Protein AF-A0A1A3TUN2-F1 (afdb_monomer)

Secondary structure (DSSP, 8-state):
---EEEEEEEEESSSSTTPPEEEEEEEEEETTEEEEEPTTS-EEE-SSS-HHHHHHH-HHHHEEETT-EEEEEE-HHHHTTGGGT-EEE-SSS--EEEETTEEEEEEEBTTSSEEEEEBSSSSSB--TTEEEEEEEEEESSS-EEEEEEEEEEETTEEEEEEEEEETTS-EEEEEEEEE-S-HHHHHHHHHHH-HHHHHH--SSSPPPPTHHHHHHHHHSTT-EEEEEEEEETT-TTS--EEEEEEEEE---HHHHHHHHHHHTT-TTTHHHHHTTTT--

Solvent-accessible surface area (backbone atoms only — not comparable to full-atom values): 15181 Å² total; per-residue (Å²): 141,74,75,40,80,54,34,36,40,34,35,31,80,40,86,54,95,83,40,52,79,73,45,43,36,36,37,31,41,43,99,92,38,32,28,40,30,44,68,89,67,52,73,43,80,49,87,61,77,55,66,60,62,43,32,50,70,33,65,90,67,18,64,34,40,41,93,50,35,38,40,34,47,56,46,70,78,52,59,25,48,38,55,81,25,41,41,49,42,67,84,89,45,74,15,45,36,30,48,74,85,42,51,25,35,49,40,44,31,83,89,62,62,52,33,40,40,40,42,76,54,101,84,48,71,34,47,72,59,46,40,34,42,34,41,38,36,42,39,55,99,59,37,34,37,39,35,32,35,36,26,20,52,33,92,35,26,33,32,39,41,16,39,29,34,56,44,85,77,49,71,53,65,31,34,45,77,44,78,58,84,54,68,60,64,55,51,52,46,43,31,73,59,39,65,49,40,60,72,60,56,89,58,100,67,78,79,87,54,56,44,78,31,46,51,51,9,70,75,31,94,79,23,46,11,72,49,75,46,69,70,46,76,84,41,95,82,76,55,52,41,34,37,42,38,38,31,41,51,57,66,55,69,71,56,49,51,53,41,52,58,53,40,63,71,36,82,90,42,32,62,55,62,52,66,63,75,75,80,118

Structure (mmCIF, N/CA/C/O backbone):
data_AF-A0A1A3TUN2-F1
#
_entry.id   AF-A0A1A3TUN2-F1
#
loop_
_atom_site.group_PDB
_atom_site.id
_atom_site.type_symbol
_atom_site.label_atom_id
_atom_site.label_alt_id
_atom_site.label_comp_id
_atom_site.label_asym_id
_atom_site.label_entity_id
_atom_site.label_seq_id
_atom_site.pdbx_PDB_ins_code
_atom_site.Cartn_x
_atom_site.Cartn_y
_atom_site.Cartn_z
_atom_site.occupancy
_atom_site.B_iso_or_equiv
_atom_site.auth_seq_id
_atom_site.auth_comp_id
_atom_site.auth_asym_id
_atom_site.auth_atom_id
_atom_site.pdbx_PDB_model_num
ATOM 1 N N . MET A 1 1 ? -23.253 -20.691 21.839 1.00 53.56 1 MET A N 1
ATOM 2 C CA . MET A 1 1 ? -23.229 -19.531 20.932 1.00 53.56 1 MET A CA 1
ATOM 3 C C . MET A 1 1 ? -22.283 -18.529 21.549 1.00 53.56 1 MET A C 1
ATOM 5 O O . MET A 1 1 ? -22.522 -18.125 22.681 1.00 53.56 1 MET A O 1
ATOM 9 N N . GLY A 1 2 ? -21.125 -18.327 20.924 1.00 76.44 2 GLY A N 1
ATOM 10 C CA . GLY A 1 2 ? -20.006 -17.586 21.505 1.00 76.44 2 GLY A CA 1
ATOM 11 C C . GLY A 1 2 ? -19.806 -16.275 20.765 1.00 76.44 2 GLY A C 1
ATOM 12 O O . GLY A 1 2 ? -19.780 -16.274 19.542 1.00 76.44 2 GLY A O 1
ATOM 13 N N . ALA A 1 3 ? -19.688 -15.182 21.513 1.00 91.12 3 ALA A N 1
ATOM 14 C CA . ALA A 1 3 ? -19.272 -13.897 20.978 1.00 91.12 3 ALA A CA 1
ATOM 15 C C . ALA A 1 3 ? -17.753 -13.917 20.738 1.00 91.12 3 ALA A C 1
ATOM 17 O O . ALA A 1 3 ? -17.004 -14.378 21.605 1.00 91.12 3 ALA A O 1
ATOM 18 N N . THR A 1 4 ? -17.293 -13.430 19.588 1.00 96.25 4 THR A N 1
ATOM 19 C CA . THR A 1 4 ? -15.870 -13.442 19.210 1.00 96.25 4 THR A CA 1
ATOM 20 C C . THR A 1 4 ? -15.412 -12.037 18.852 1.00 96.25 4 THR A C 1
ATOM 22 O O . THR A 1 4 ? -16.060 -11.360 18.061 1.00 96.25 4 THR A O 1
ATOM 25 N N . VAL A 1 5 ? -14.295 -11.587 19.426 1.00 97.12 5 VAL A N 1
ATOM 26 C CA . VAL A 1 5 ? -13.666 -10.318 19.034 1.00 97.12 5 VAL A CA 1
ATOM 27 C C . VAL A 1 5 ? -13.047 -10.505 17.652 1.00 97.12 5 VAL A C 1
ATOM 29 O O . VAL A 1 5 ? -12.221 -11.395 17.468 1.00 97.12 5 VAL A O 1
ATOM 32 N N . VAL A 1 6 ? -13.477 -9.697 16.685 1.00 97.75 6 VAL A N 1
ATOM 33 C CA . VAL A 1 6 ? -12.999 -9.750 15.288 1.00 97.75 6 VAL A CA 1
ATOM 34 C C . VAL A 1 6 ? -12.072 -8.586 14.943 1.00 97.75 6 VAL A C 1
ATOM 36 O O . VAL A 1 6 ? -11.298 -8.675 13.992 1.00 97.75 6 VAL A O 1
ATOM 39 N N . TYR A 1 7 ? -12.137 -7.514 15.731 1.00 98.56 7 TYR A N 1
ATOM 40 C CA . TYR A 1 7 ? -11.261 -6.353 15.653 1.00 98.56 7 TYR A CA 1
ATOM 41 C C . TYR A 1 7 ? -11.164 -5.711 17.041 1.00 98.56 7 TYR A C 1
ATOM 43 O O . TYR A 1 7 ? -12.172 -5.567 17.733 1.00 98.56 7 TYR A O 1
ATOM 51 N N . GLU A 1 8 ? -9.970 -5.316 17.448 1.00 98.44 8 GLU A N 1
ATOM 52 C CA . GLU A 1 8 ? -9.695 -4.543 18.656 1.00 98.44 8 GLU A CA 1
ATOM 53 C C . GLU A 1 8 ? -8.725 -3.426 18.295 1.00 98.44 8 GLU A C 1
ATOM 55 O O . GLU A 1 8 ? -7.752 -3.680 17.591 1.00 98.44 8 GLU A O 1
ATOM 60 N N . ILE A 1 9 ? -8.978 -2.224 18.806 1.00 98.44 9 ILE A N 1
ATOM 61 C CA . ILE A 1 9 ? -8.005 -1.136 18.857 1.00 98.44 9 ILE A CA 1
ATOM 62 C C . ILE A 1 9 ? -7.826 -0.720 20.317 1.00 98.44 9 ILE A C 1
ATOM 64 O O . ILE A 1 9 ? -8.800 -0.545 21.059 1.00 98.44 9 ILE A O 1
ATOM 68 N N . ALA A 1 10 ? -6.576 -0.622 20.747 1.00 97.75 10 ALA A N 1
ATOM 69 C CA . ALA A 1 10 ? -6.207 -0.345 22.125 1.00 97.75 10 ALA A CA 1
ATOM 70 C C . ALA A 1 10 ? -5.131 0.737 22.185 1.00 97.75 10 ALA A C 1
ATOM 72 O O . ALA A 1 10 ? -4.196 0.716 21.387 1.00 97.75 10 ALA A O 1
ATOM 73 N N . SER A 1 11 ? -5.256 1.652 23.146 1.00 97.06 11 SER A N 1
ATOM 74 C CA . SER A 1 11 ? -4.269 2.697 23.418 1.00 97.06 11 SER A CA 1
ATOM 75 C C . SER A 1 11 ? -3.482 2.402 24.688 1.00 97.06 11 SER A C 1
ATOM 77 O O . SER A 1 11 ? -4.010 1.861 25.667 1.00 97.06 11 SER A O 1
ATOM 79 N N . TYR A 1 12 ? -2.206 2.770 24.672 1.00 97.19 12 TYR A N 1
ATOM 80 C CA . TYR A 1 12 ? -1.253 2.493 25.739 1.00 97.19 12 TYR A CA 1
ATOM 81 C C . TYR A 1 12 ? -0.529 3.767 26.187 1.00 97.19 12 TYR A C 1
ATOM 83 O O . TYR A 1 12 ? -0.425 4.740 25.441 1.00 97.19 12 TYR A O 1
ATOM 91 N N . ASP A 1 13 ? -0.013 3.766 27.418 1.00 95.31 13 ASP A N 1
ATOM 92 C CA . ASP A 1 13 ? 0.762 4.888 27.974 1.00 95.31 13 ASP A CA 1
ATOM 93 C C . ASP A 1 13 ? 2.223 4.946 27.499 1.00 95.31 13 ASP A C 1
ATOM 95 O O . ASP A 1 13 ? 2.969 5.843 27.892 1.00 95.31 13 ASP A O 1
ATOM 99 N N . GLY A 1 14 ? 2.623 4.017 26.632 1.00 92.88 14 GLY A N 1
ATOM 100 C CA . GLY A 1 14 ? 3.933 3.980 26.004 1.00 92.88 14 GLY A CA 1
ATOM 101 C C . GLY A 1 14 ? 4.024 2.906 24.915 1.00 92.88 14 GLY A C 1
ATOM 102 O O . GLY A 1 14 ? 3.104 2.099 24.765 1.00 92.88 14 GLY A O 1
ATOM 103 N N . PRO A 1 15 ? 5.141 2.868 24.170 1.00 87.00 15 PRO A N 1
ATOM 104 C CA . PRO A 1 15 ? 5.313 1.966 23.029 1.00 87.00 15 PRO A CA 1
ATOM 105 C C . PRO A 1 15 ? 5.678 0.529 23.439 1.00 87.00 15 PRO A C 1
ATOM 107 O O . PRO A 1 15 ? 5.561 -0.404 22.650 1.00 87.00 15 PRO A O 1
ATOM 110 N N . HIS A 1 16 ? 6.134 0.321 24.677 1.00 86.94 16 HIS A N 1
ATOM 111 C CA . HIS A 1 16 ? 6.664 -0.964 25.133 1.00 86.94 16 HIS A CA 1
ATOM 112 C C . HIS A 1 16 ? 5.572 -2.016 25.378 1.00 86.94 16 HIS A C 1
ATOM 114 O O . HIS A 1 16 ? 4.420 -1.702 25.680 1.00 86.94 16 HIS A O 1
ATOM 120 N N . ASN A 1 17 ? 5.922 -3.299 25.269 1.00 83.00 17 ASN A N 1
ATOM 121 C CA . ASN A 1 17 ? 4.965 -4.405 25.423 1.00 83.00 17 ASN A CA 1
ATOM 122 C C . ASN A 1 17 ? 4.343 -4.497 26.827 1.00 83.00 17 ASN A C 1
ATOM 124 O O . ASN A 1 17 ? 3.260 -5.056 26.981 1.00 83.00 17 ASN A O 1
ATOM 128 N N . ASP A 1 18 ? 5.007 -3.946 27.841 1.00 88.75 18 ASP A N 1
ATOM 129 C CA . ASP A 1 18 ? 4.540 -3.854 29.225 1.00 88.75 18 ASP A CA 1
ATOM 130 C C . ASP A 1 18 ? 3.799 -2.542 29.540 1.00 88.75 18 ASP A C 1
ATOM 132 O O . ASP A 1 18 ? 3.393 -2.335 30.687 1.00 88.75 18 ASP A O 1
ATOM 136 N N . ALA A 1 19 ? 3.588 -1.681 28.537 1.00 93.50 19 ALA A N 1
ATOM 137 C CA . ALA A 1 19 ? 2.835 -0.444 28.686 1.00 93.50 19 ALA A CA 1
ATOM 138 C C . ALA A 1 19 ? 1.417 -0.709 29.205 1.00 93.50 19 ALA A C 1
ATOM 140 O O . ALA A 1 19 ? 0.759 -1.711 28.890 1.00 93.50 19 ALA A O 1
ATOM 141 N N . ARG A 1 20 ? 0.922 0.214 30.023 1.00 95.38 20 ARG A N 1
ATOM 142 C CA . ARG A 1 20 ? -0.393 0.112 30.641 1.00 95.38 20 ARG A CA 1
ATOM 143 C C . ARG A 1 20 ? -1.468 0.429 29.607 1.00 95.38 20 ARG A C 1
ATOM 145 O O . ARG A 1 20 ? -1.444 1.479 28.973 1.00 95.38 20 ARG A O 1
ATOM 152 N N . LEU A 1 21 ? -2.468 -0.448 29.520 1.00 96.75 21 LEU A N 1
ATOM 153 C CA . LEU A 1 21 ? -3.682 -0.211 28.740 1.00 96.75 21 LEU A CA 1
ATOM 154 C C . LEU A 1 21 ? -4.440 1.012 29.284 1.00 96.75 21 LEU A C 1
ATOM 156 O O . LEU A 1 21 ? -4.795 1.046 30.470 1.00 96.75 21 LEU A O 1
ATOM 160 N N . LEU A 1 22 ? -4.699 1.985 28.415 1.00 96.06 22 LEU A N 1
ATOM 161 C CA . LEU A 1 22 ? -5.463 3.196 28.712 1.00 96.06 22 LEU A CA 1
ATOM 162 C C . LEU A 1 22 ? -6.914 3.049 28.262 1.00 96.06 22 LEU A C 1
ATOM 164 O O . LEU A 1 22 ? -7.829 3.157 29.079 1.00 96.06 22 LEU A O 1
ATOM 168 N N . GLU A 1 23 ? -7.115 2.756 26.981 1.00 96.31 23 GLU A N 1
ATOM 169 C CA . GLU A 1 23 ? -8.426 2.589 26.366 1.00 96.31 23 GLU A CA 1
ATOM 170 C C . GLU A 1 23 ? -8.442 1.340 25.488 1.00 96.31 23 GLU A C 1
ATOM 172 O O . GLU A 1 23 ? -7.426 0.936 24.923 1.00 96.31 23 GLU A O 1
ATOM 177 N N . ARG A 1 24 ? -9.613 0.715 25.373 1.00 97.56 24 ARG A N 1
ATOM 178 C CA . ARG A 1 24 ? -9.843 -0.416 24.481 1.00 97.56 24 ARG A CA 1
ATOM 179 C C . ARG A 1 24 ? -11.227 -0.311 23.871 1.00 97.56 24 ARG A C 1
ATOM 181 O O . ARG A 1 24 ? -12.214 -0.217 24.599 1.00 97.56 24 ARG A O 1
ATOM 188 N N . VAL A 1 25 ? -11.294 -0.428 22.553 1.00 98.00 25 VAL A N 1
ATOM 189 C CA . VAL A 1 25 ? -12.545 -0.527 21.805 1.00 98.00 25 VAL A CA 1
ATOM 190 C C . VAL A 1 25 ? -12.509 -1.805 20.977 1.00 98.00 25 VAL A C 1
ATOM 192 O O . VAL A 1 25 ? -11.522 -2.102 20.307 1.00 98.00 25 VAL A O 1
ATOM 195 N N . GLN A 1 26 ? -13.580 -2.592 21.043 1.00 98.31 26 GLN A N 1
ATOM 196 C CA . GLN A 1 26 ? -13.668 -3.883 20.364 1.00 98.31 26 GLN A CA 1
ATOM 197 C C . GLN A 1 26 ? -14.875 -3.927 19.437 1.00 98.31 26 GLN A C 1
ATOM 199 O O . GLN A 1 26 ? -15.949 -3.422 19.763 1.00 98.31 26 GLN A O 1
ATOM 204 N N . LEU A 1 27 ? -14.719 -4.616 18.315 1.00 97.88 27 LEU A N 1
ATOM 205 C CA . LEU A 1 27 ? -15.820 -5.091 17.499 1.00 97.88 27 LEU A CA 1
ATOM 206 C C . LEU A 1 27 ? -16.004 -6.588 17.737 1.00 97.88 27 LEU A C 1
ATOM 208 O O . LEU A 1 27 ? -15.084 -7.393 17.559 1.00 97.88 27 LEU A O 1
ATOM 212 N N . VAL A 1 28 ? -17.209 -6.959 18.152 1.00 97.62 28 VAL A N 1
ATOM 213 C CA . VAL A 1 28 ? -17.555 -8.312 18.579 1.00 97.62 28 VAL A CA 1
ATOM 214 C C . VAL A 1 28 ? -18.594 -8.891 17.628 1.00 97.62 28 VAL A C 1
ATOM 216 O O . VAL A 1 28 ? -19.659 -8.312 17.431 1.00 97.62 28 VAL A O 1
ATOM 219 N N . SER A 1 29 ? -18.294 -10.048 17.048 1.00 96.69 29 SER A N 1
ATOM 220 C CA . SER A 1 29 ? -19.227 -10.815 16.229 1.00 96.69 29 SER A CA 1
ATOM 221 C C . SER A 1 29 ? -20.080 -11.740 17.092 1.00 96.69 29 SER A C 1
ATOM 223 O O . SER A 1 29 ? -19.578 -12.414 17.995 1.00 96.69 29 SER A O 1
ATOM 225 N N . THR A 1 30 ? -21.380 -11.752 16.813 1.00 95.44 30 THR A N 1
ATOM 226 C CA . THR A 1 30 ? -22.401 -12.574 17.469 1.00 95.44 30 THR A CA 1
ATOM 227 C C . THR A 1 30 ? -23.354 -13.145 16.418 1.00 95.44 30 THR A C 1
ATOM 229 O O . THR A 1 30 ? -23.371 -12.689 15.275 1.00 95.44 30 THR A O 1
ATOM 232 N N . ASP A 1 31 ? -24.228 -14.076 16.808 1.00 92.00 31 ASP A N 1
ATOM 233 C CA . ASP A 1 31 ? -25.258 -14.607 15.899 1.00 92.00 31 ASP A CA 1
ATOM 234 C C . ASP A 1 31 ? -26.259 -13.535 15.426 1.00 92.00 31 ASP A C 1
ATOM 236 O O . ASP A 1 31 ? -26.906 -13.697 14.394 1.00 92.00 31 ASP A O 1
ATOM 240 N N . ALA A 1 32 ? -26.401 -12.440 16.181 1.00 90.94 32 ALA A N 1
ATOM 241 C CA . ALA A 1 32 ? -27.298 -11.333 15.857 1.00 90.94 32 ALA A CA 1
ATOM 242 C C . ALA A 1 32 ? -26.634 -10.243 14.994 1.00 90.94 32 ALA A C 1
ATOM 244 O O . ALA A 1 32 ? -27.321 -9.320 14.555 1.00 90.94 32 ALA A O 1
ATOM 245 N N . GLY A 1 33 ? -25.321 -10.333 14.753 1.00 95.00 33 GLY A N 1
ATOM 246 C CA . GLY A 1 33 ? -24.538 -9.333 14.029 1.00 95.00 33 GLY A CA 1
ATOM 247 C C . GLY A 1 33 ? -23.348 -8.808 14.832 1.00 95.00 33 GLY A C 1
ATOM 248 O O . GLY A 1 33 ? -22.851 -9.472 15.746 1.00 95.00 33 GLY A O 1
ATOM 249 N N . LEU A 1 34 ? -22.882 -7.613 14.464 1.00 97.56 34 LEU A N 1
ATOM 250 C CA . LEU A 1 34 ? -21.721 -6.960 15.067 1.00 97.56 34 LEU A CA 1
ATOM 251 C C . LEU A 1 34 ? -22.136 -6.022 16.210 1.00 97.56 34 LEU A C 1
ATOM 253 O O . LEU A 1 34 ? -23.098 -5.261 16.083 1.00 97.56 34 LEU A O 1
ATOM 257 N N . LEU A 1 35 ? -21.384 -6.058 17.308 1.00 97.75 35 LEU A N 1
ATOM 258 C CA . LEU A 1 35 ? -21.516 -5.157 18.453 1.00 97.75 35 LEU A CA 1
ATOM 259 C C . LEU A 1 35 ? -20.216 -4.368 18.639 1.00 97.75 35 LEU A C 1
ATOM 261 O O . LEU A 1 35 ? -19.135 -4.954 18.683 1.00 97.75 35 LEU A O 1
ATOM 265 N N . LEU A 1 36 ? -20.325 -3.052 18.798 1.00 97.69 36 LEU A N 1
ATOM 266 C CA . LEU A 1 36 ? -19.240 -2.191 19.257 1.00 97.69 36 LEU A CA 1
ATOM 267 C C . LEU A 1 36 ? -19.217 -2.220 20.783 1.00 97.69 36 LEU A C 1
ATOM 269 O O . LEU A 1 36 ? -20.188 -1.801 21.412 1.00 97.69 36 LEU A O 1
ATOM 273 N N . ARG A 1 37 ? -18.115 -2.680 21.370 1.00 97.94 37 ARG A N 1
ATOM 274 C CA . ARG A 1 37 ? -17.867 -2.616 22.809 1.00 97.94 37 ARG A CA 1
ATOM 275 C C . ARG A 1 37 ? -16.894 -1.482 23.109 1.00 97.94 37 ARG A C 1
ATOM 277 O O . ARG A 1 37 ? -15.745 -1.528 22.669 1.00 97.94 37 ARG A O 1
ATOM 284 N N . ALA A 1 38 ? -17.354 -0.480 23.849 1.00 96.12 38 ALA A N 1
ATOM 285 C CA . ALA A 1 38 ? -16.537 0.650 24.280 1.00 96.12 38 ALA A CA 1
ATOM 286 C C . ALA A 1 38 ? -15.697 0.309 25.525 1.00 96.12 38 ALA A C 1
ATOM 288 O O . ALA A 1 38 ? -15.866 -0.743 26.147 1.00 96.12 38 ALA A O 1
ATOM 289 N N . ALA A 1 39 ? -14.806 1.223 25.914 1.00 93.44 39 ALA A N 1
ATOM 290 C CA . ALA A 1 39 ? -13.881 1.029 27.032 1.00 93.44 39 ALA A CA 1
ATOM 291 C C . ALA A 1 39 ? -14.566 0.888 28.403 1.00 93.44 39 ALA A C 1
ATOM 293 O O . ALA A 1 39 ? -14.029 0.241 29.300 1.00 93.44 39 ALA A O 1
ATOM 294 N N . ASP A 1 40 ? -15.766 1.451 28.565 1.00 93.62 40 ASP A N 1
ATOM 295 C CA . ASP A 1 40 ? -16.595 1.296 29.768 1.00 93.62 40 ASP A CA 1
ATOM 296 C C . ASP A 1 40 ? -17.349 -0.049 29.821 1.00 93.62 40 ASP A C 1
ATOM 298 O O . ASP A 1 40 ? -18.049 -0.336 30.794 1.00 93.62 40 ASP A O 1
ATOM 302 N N . GLY A 1 41 ? -17.201 -0.881 28.785 1.00 93.88 41 GLY A N 1
ATOM 303 C CA . GLY A 1 41 ? -17.880 -2.164 28.633 1.00 93.88 41 GLY A CA 1
ATOM 304 C C . GLY A 1 41 ? -19.291 -2.065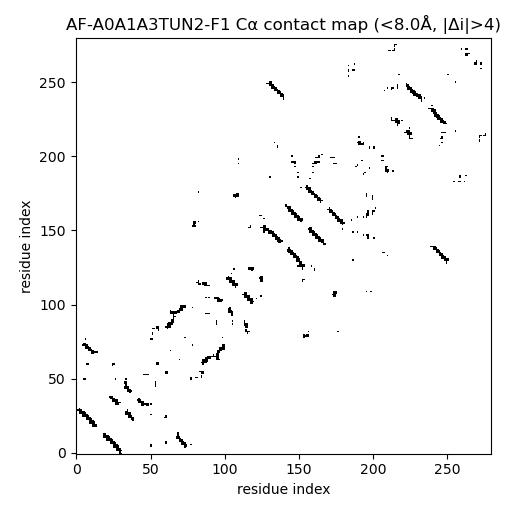 28.056 1.00 93.88 41 GLY A C 1
ATOM 305 O O . GLY A 1 41 ? -19.950 -3.098 27.928 1.00 93.88 41 GLY A O 1
ATOM 306 N N . SER A 1 42 ? -19.770 -0.869 27.701 1.00 95.56 42 SER A N 1
ATOM 307 C CA . SER A 1 42 ? -21.053 -0.712 27.017 1.00 95.56 42 SER A CA 1
ATOM 308 C C . SER A 1 42 ? -20.996 -1.319 25.615 1.00 95.56 42 SER A C 1
ATOM 310 O O . SER A 1 42 ? -19.996 -1.204 24.908 1.00 95.56 42 SER A O 1
ATOM 312 N N . GLU A 1 43 ? -22.080 -1.988 25.218 1.00 97.06 43 GLU A N 1
ATOM 313 C CA . GLU A 1 43 ? -22.200 -2.641 23.916 1.00 97.06 43 GLU A CA 1
ATOM 314 C C . GLU A 1 43 ? -23.317 -1.993 23.102 1.00 97.06 43 GLU A C 1
ATOM 316 O O . GLU A 1 43 ? -24.452 -1.866 23.568 1.00 97.06 43 GLU A O 1
ATOM 321 N N . THR A 1 44 ? -22.999 -1.599 21.871 1.00 96.88 44 THR A N 1
ATOM 322 C CA . THR A 1 44 ? -23.947 -0.976 20.944 1.00 96.88 44 THR A CA 1
ATOM 323 C C . THR A 1 44 ? -23.990 -1.764 19.636 1.00 96.88 44 THR A C 1
ATOM 325 O O . THR A 1 44 ? -22.936 -2.008 19.048 1.00 96.88 44 THR A O 1
ATOM 328 N N . PRO A 1 45 ? -25.175 -2.158 19.139 1.00 96.81 45 PRO A N 1
ATOM 329 C CA . PRO A 1 45 ? -25.291 -2.811 17.840 1.00 96.81 45 PRO A CA 1
ATOM 330 C C . PRO A 1 45 ? -24.773 -1.934 16.699 1.00 96.81 45 PRO A C 1
ATOM 332 O O . PRO A 1 45 ? -25.123 -0.757 16.601 1.00 96.81 45 PRO A O 1
ATOM 335 N N . CYS A 1 46 ? -23.970 -2.520 15.816 1.00 96.25 46 CYS A N 1
ATOM 336 C CA . CYS A 1 46 ? -23.479 -1.855 14.617 1.00 96.25 46 CYS A CA 1
ATOM 337 C C . CYS A 1 46 ? -24.471 -1.996 13.458 1.00 96.25 46 CYS A C 1
ATOM 339 O O . CYS A 1 46 ? -25.212 -2.975 13.349 1.00 96.25 46 CYS A O 1
ATOM 341 N N . ALA A 1 47 ? -24.454 -1.024 12.546 1.00 90.62 47 ALA A N 1
ATOM 342 C CA . ALA A 1 47 ? -25.182 -1.129 11.291 1.00 90.62 47 ALA A CA 1
ATOM 343 C C . ALA A 1 47 ? -24.397 -2.015 10.309 1.00 90.62 47 ALA A C 1
ATOM 345 O O . ALA A 1 47 ? -23.348 -1.614 9.811 1.00 90.62 47 ALA A O 1
ATOM 346 N N . GLY A 1 48 ? -24.925 -3.204 10.013 1.00 90.06 48 GLY A N 1
ATOM 347 C CA . GLY A 1 48 ? -24.341 -4.141 9.050 1.00 90.06 48 GLY A CA 1
ATOM 348 C C . GLY A 1 48 ? -23.513 -5.262 9.683 1.00 90.06 48 GLY A C 1
ATOM 349 O O . GLY A 1 48 ? -23.360 -5.354 10.899 1.00 90.06 48 GLY A O 1
ATOM 350 N N . SER A 1 49 ? -23.020 -6.154 8.827 1.00 92.31 49 SER A N 1
ATOM 351 C CA . SER A 1 49 ? -22.264 -7.355 9.210 1.00 92.31 49 SER A CA 1
ATOM 352 C C . SER A 1 49 ? -20.843 -7.390 8.642 1.00 92.31 49 SER A C 1
ATOM 354 O O . SER A 1 49 ? -20.102 -8.327 8.919 1.00 92.31 49 SER A O 1
ATOM 356 N N . ASP A 1 50 ? -20.474 -6.400 7.829 1.00 96.12 50 ASP A N 1
ATOM 357 C CA . ASP A 1 50 ? -19.131 -6.263 7.271 1.00 96.12 50 ASP A CA 1
ATOM 358 C C . ASP A 1 50 ? -18.240 -5.521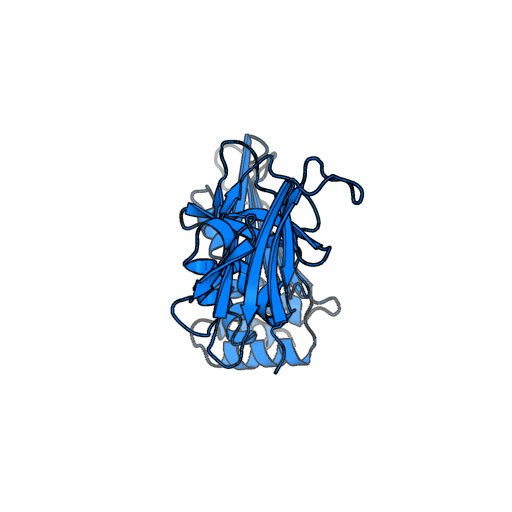 8.275 1.00 96.12 50 ASP A C 1
ATOM 360 O O . ASP A 1 50 ? -18.465 -4.348 8.581 1.00 96.12 50 ASP A O 1
ATOM 364 N N . VAL A 1 51 ? -17.236 -6.228 8.797 1.00 97.12 51 VAL A N 1
ATOM 365 C CA . VAL A 1 51 ? -16.297 -5.713 9.801 1.00 97.12 51 VAL A CA 1
ATOM 366 C C . VAL A 1 51 ? -15.569 -4.469 9.302 1.00 97.12 51 VAL A C 1
ATOM 368 O O . VAL A 1 51 ? -15.493 -3.475 10.021 1.00 97.12 51 VAL A O 1
ATOM 371 N N . VAL A 1 52 ? -15.073 -4.494 8.067 1.00 97.19 52 VAL A N 1
ATOM 372 C CA . VAL A 1 52 ? -14.251 -3.417 7.505 1.00 97.19 52 VAL A CA 1
ATOM 373 C C . VAL A 1 52 ? -15.110 -2.187 7.249 1.00 97.19 52 VAL A C 1
ATOM 375 O O . VAL A 1 52 ? -14.695 -1.071 7.559 1.00 97.19 52 VAL A O 1
ATOM 378 N N . ALA A 1 53 ? -16.337 -2.375 6.757 1.00 97.06 53 ALA A N 1
ATOM 379 C CA . ALA A 1 53 ? -17.281 -1.274 6.585 1.00 97.06 53 ALA A CA 1
ATOM 380 C C . ALA A 1 53 ? -17.643 -0.609 7.925 1.00 97.06 53 ALA A C 1
ATOM 382 O O . ALA A 1 53 ? -17.727 0.618 7.998 1.00 97.06 53 ALA A O 1
ATOM 383 N N . VAL A 1 54 ? -17.818 -1.397 8.994 1.00 97.62 54 VAL A N 1
ATOM 384 C CA . VAL A 1 54 ? -18.084 -0.862 10.338 1.00 97.62 54 VAL A CA 1
ATOM 385 C C . VAL A 1 54 ? -16.875 -0.103 10.887 1.00 97.62 54 VAL A C 1
ATOM 387 O O . VAL A 1 54 ? -17.059 1.002 11.402 1.00 97.62 54 VAL A O 1
ATOM 390 N N . VAL A 1 55 ? -15.656 -0.635 10.739 1.00 97.94 55 VAL A N 1
ATOM 391 C CA . VAL A 1 55 ? -14.415 0.074 11.108 1.00 97.94 55 VAL A CA 1
ATOM 392 C C . VAL A 1 55 ? -14.334 1.402 10.354 1.00 97.94 55 VAL A C 1
ATOM 394 O O . VAL A 1 55 ? -14.242 2.459 10.975 1.00 97.94 55 VAL A O 1
ATOM 397 N N . ALA A 1 56 ? -14.491 1.375 9.029 1.00 97.25 56 ALA A N 1
ATOM 398 C CA . ALA A 1 56 ? -14.432 2.563 8.184 1.00 97.25 56 ALA A CA 1
ATOM 399 C C . ALA A 1 56 ? -15.512 3.606 8.521 1.00 97.25 56 ALA A C 1
ATOM 401 O O . ALA A 1 56 ? -15.296 4.792 8.290 1.00 97.25 56 ALA A O 1
ATOM 402 N N . ALA A 1 57 ? -16.663 3.207 9.068 1.00 96.62 57 ALA A N 1
ATOM 403 C CA . ALA A 1 57 ? -17.739 4.122 9.450 1.00 96.62 57 ALA A CA 1
ATOM 404 C C . ALA A 1 57 ? -17.633 4.651 10.894 1.00 96.62 57 ALA A C 1
ATOM 406 O O . ALA A 1 57 ? -18.324 5.613 11.234 1.00 96.62 57 ALA A O 1
ATOM 407 N N . THR A 1 58 ? -16.789 4.053 11.741 1.00 96.44 58 THR A N 1
ATOM 408 C CA . THR A 1 58 ? -16.762 4.317 13.188 1.00 96.44 58 THR A CA 1
ATOM 409 C C . THR A 1 58 ? -15.456 5.010 13.586 1.00 96.44 58 THR A C 1
ATOM 411 O O . THR A 1 58 ? -14.419 4.351 13.630 1.00 96.44 58 THR A O 1
ATOM 414 N N . PRO A 1 59 ? -15.463 6.318 13.922 1.00 95.25 59 PRO A N 1
ATOM 415 C CA . PRO A 1 59 ? -14.245 7.075 14.232 1.00 95.25 59 PRO A CA 1
ATOM 416 C C . PRO A 1 59 ? -13.334 6.420 15.278 1.00 95.25 59 PRO A C 1
ATOM 418 O O . PRO A 1 59 ? -12.141 6.281 15.032 1.00 95.25 59 PRO A O 1
ATOM 421 N N . SER A 1 60 ? -13.901 5.918 16.380 1.00 95.00 60 SER A N 1
ATOM 422 C CA . SER A 1 60 ? -13.150 5.265 17.462 1.00 95.00 60 SER A CA 1
ATOM 423 C C . SER A 1 60 ? -12.488 3.938 17.072 1.00 95.00 60 SER A C 1
ATOM 425 O O . SER A 1 60 ? -11.732 3.395 17.865 1.00 95.00 60 SER A O 1
ATOM 427 N N . LEU A 1 61 ? -12.798 3.384 15.893 1.00 96.81 61 LEU A N 1
ATOM 428 C CA . LEU A 1 61 ? -12.166 2.171 15.368 1.00 96.81 61 LEU A CA 1
ATOM 429 C C . LEU A 1 61 ? -11.115 2.454 14.289 1.00 96.81 61 LEU A C 1
ATOM 431 O O . LEU A 1 61 ? -10.327 1.559 13.999 1.00 96.81 61 LEU A O 1
ATOM 435 N N . ARG A 1 62 ? -11.113 3.645 13.675 1.00 97.12 62 ARG A N 1
ATOM 436 C CA . ARG A 1 62 ? -10.297 3.939 12.482 1.00 97.12 62 ARG A CA 1
ATOM 437 C C . ARG A 1 62 ? -9.324 5.103 12.618 1.00 97.12 62 ARG A C 1
ATOM 439 O O . ARG A 1 62 ? -8.424 5.203 11.791 1.00 97.12 62 ARG A O 1
ATOM 446 N N . GLU A 1 63 ? -9.556 6.034 13.543 1.00 97.19 63 GLU A N 1
ATOM 447 C CA . GLU A 1 63 ? -8.699 7.215 13.683 1.00 97.19 63 GLU A CA 1
ATOM 448 C C . GLU A 1 63 ? -7.380 6.838 14.350 1.00 97.19 63 GLU A C 1
ATOM 450 O O . GLU A 1 63 ? -7.379 6.362 15.481 1.00 97.19 63 GLU A O 1
ATOM 455 N N . ILE A 1 64 ? -6.275 7.084 13.646 1.00 97.12 64 ILE A N 1
ATOM 456 C CA . ILE A 1 64 ? -4.911 6.922 14.157 1.00 97.12 64 ILE A CA 1
ATOM 45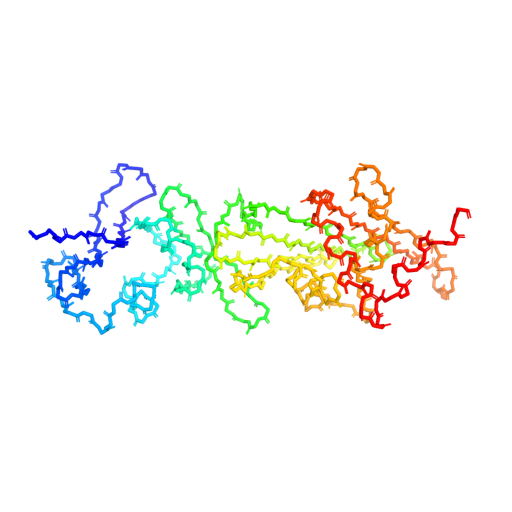7 C C . ILE A 1 64 ? -4.297 8.315 14.214 1.00 97.12 64 ILE A C 1
ATOM 459 O O . ILE A 1 64 ? -4.207 8.978 13.180 1.00 97.12 64 ILE A O 1
ATOM 463 N N . ARG A 1 65 ? -3.927 8.795 15.400 1.00 95.31 65 ARG A N 1
ATOM 464 C CA . ARG A 1 65 ? -3.345 10.132 15.575 1.00 95.31 65 ARG A CA 1
ATOM 465 C C . ARG A 1 65 ? -1.866 10.016 15.891 1.00 95.31 65 ARG A C 1
ATOM 467 O O . ARG A 1 65 ? -1.426 9.037 16.490 1.00 95.31 65 ARG A O 1
ATOM 474 N N . ALA A 1 66 ? -1.109 11.027 15.493 1.00 93.12 66 ALA A N 1
ATOM 475 C CA . ALA A 1 66 ? 0.293 11.102 15.858 1.00 93.12 66 ALA A CA 1
ATOM 476 C C . ALA A 1 66 ? 0.472 11.212 17.383 1.00 93.12 66 ALA A C 1
ATOM 478 O O . ALA A 1 66 ? -0.322 11.860 18.068 1.00 93.12 66 ALA A O 1
ATOM 479 N N . GLY A 1 67 ? 1.502 10.545 17.903 1.00 90.44 67 GLY A N 1
ATOM 480 C CA . GLY A 1 67 ? 1.799 10.467 19.335 1.00 90.44 67 GLY A CA 1
ATOM 481 C C . GLY A 1 67 ? 0.974 9.442 20.127 1.00 90.44 67 GLY A C 1
ATOM 482 O O . GLY A 1 67 ? 1.329 9.152 21.273 1.00 90.44 67 GLY A O 1
ATOM 483 N N . ASP A 1 68 ? -0.082 8.858 19.549 1.00 93.12 68 ASP A N 1
ATOM 484 C CA . ASP A 1 68 ? -0.822 7.780 20.205 1.00 93.12 68 ASP A CA 1
ATOM 485 C C . ASP A 1 68 ? -0.048 6.453 20.103 1.00 93.12 68 ASP A C 1
ATOM 487 O O . ASP A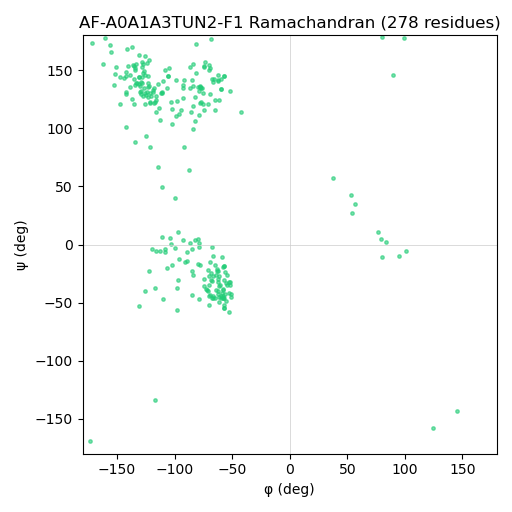 1 68 ? 0.417 6.061 19.036 1.00 93.12 68 ASP A O 1
ATOM 491 N N . ASN A 1 69 ? 0.039 5.706 21.208 1.00 95.31 69 ASN A N 1
ATOM 492 C CA . ASN A 1 69 ? 0.574 4.340 21.193 1.00 95.31 69 ASN A CA 1
ATOM 493 C C . ASN A 1 69 ? -0.583 3.359 20.981 1.00 95.31 69 ASN A C 1
ATOM 495 O O . ASN A 1 69 ? -1.162 2.856 21.950 1.00 95.31 69 ASN A O 1
ATOM 499 N N . LEU A 1 70 ? -0.964 3.144 19.720 1.00 96.81 70 LEU A N 1
ATOM 500 C CA . LEU A 1 70 ? -2.089 2.286 19.347 1.00 96.81 70 LEU A CA 1
ATOM 501 C C . LEU A 1 70 ? -1.624 0.897 18.910 1.00 96.81 70 LEU A C 1
ATOM 503 O O . LEU A 1 70 ? -0.641 0.748 18.184 1.00 96.81 70 LEU A O 1
ATOM 507 N N . ARG A 1 71 ? -2.393 -0.122 19.303 1.00 97.94 71 ARG A N 1
ATOM 508 C CA . ARG A 1 71 ? -2.279 -1.483 18.771 1.00 97.94 71 ARG A CA 1
ATOM 509 C C . ARG A 1 71 ? -3.629 -1.969 18.275 1.00 97.94 71 ARG A C 1
ATOM 511 O O . ARG A 1 71 ? -4.641 -1.823 18.965 1.00 97.94 71 ARG A O 1
ATOM 518 N N . ILE A 1 72 ? -3.628 -2.576 17.100 1.00 98.56 72 ILE A N 1
ATOM 519 C CA . ILE A 1 72 ? -4.776 -3.206 16.467 1.00 98.56 72 ILE A CA 1
ATOM 520 C C . ILE A 1 72 ? -4.563 -4.717 16.458 1.00 98.56 72 ILE A C 1
ATOM 522 O O . ILE A 1 72 ? -3.527 -5.218 16.028 1.00 98.56 72 ILE A O 1
ATOM 526 N N . THR A 1 73 ? -5.570 -5.463 16.904 1.00 98.44 73 THR A N 1
ATOM 527 C CA . THR A 1 73 ? -5.614 -6.926 16.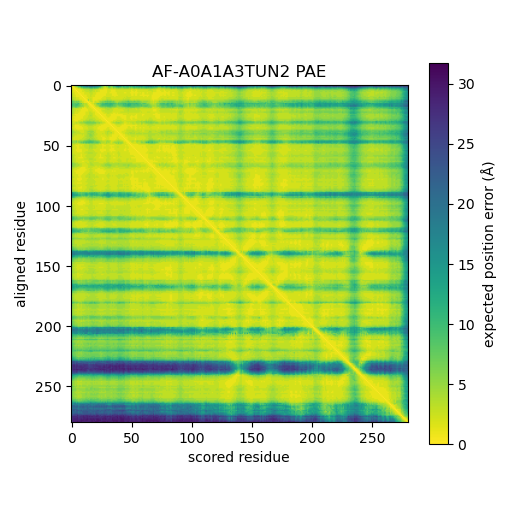780 1.00 98.44 73 THR A CA 1
ATOM 528 C C . THR A 1 73 ? -6.849 -7.329 15.992 1.00 98.44 73 THR A C 1
ATOM 530 O O . THR A 1 73 ? -7.973 -6.992 16.366 1.00 98.44 73 THR A O 1
ATOM 533 N N . CYS A 1 74 ? -6.668 -8.053 14.892 1.00 98.44 74 CYS A N 1
ATOM 534 C CA . CYS A 1 74 ? -7.767 -8.492 14.034 1.00 98.44 74 CYS A CA 1
ATOM 535 C C . CYS A 1 74 ? -7.394 -9.733 13.217 1.00 98.44 74 CYS A C 1
ATOM 537 O O . CYS A 1 74 ? -6.244 -10.173 13.208 1.00 98.44 74 CYS A O 1
ATOM 539 N N . THR A 1 75 ? -8.368 -10.323 12.523 1.00 96.94 75 THR A N 1
ATOM 540 C CA . THR A 1 75 ? -8.078 -11.455 11.634 1.00 96.94 75 THR A CA 1
ATOM 541 C C . THR A 1 75 ? -7.282 -11.004 10.399 1.00 96.94 75 THR A C 1
ATOM 543 O O . THR A 1 75 ? -7.405 -9.846 9.984 1.00 96.94 75 THR A O 1
ATOM 546 N N . PRO A 1 76 ? -6.496 -11.894 9.763 1.00 96.69 76 PRO A N 1
ATOM 547 C CA . PRO A 1 76 ? -5.754 -11.564 8.543 1.00 96.69 76 PRO A CA 1
ATOM 548 C C . PRO A 1 76 ? -6.630 -10.996 7.416 1.00 96.69 76 PRO A C 1
ATOM 550 O O . PRO A 1 76 ? -6.205 -10.100 6.691 1.00 96.69 76 PRO A O 1
ATOM 553 N N . GLU A 1 77 ? -7.875 -11.461 7.289 1.00 96.69 77 GLU A N 1
ATOM 554 C CA . GLU A 1 77 ? -8.823 -10.987 6.271 1.00 96.69 77 GLU A CA 1
ATOM 555 C C . GLU A 1 77 ? -9.261 -9.534 6.500 1.00 96.69 77 GLU A C 1
ATOM 557 O O . GLU A 1 77 ? -9.557 -8.814 5.542 1.00 96.69 77 GLU A O 1
ATOM 562 N N . VAL A 1 78 ? -9.313 -9.103 7.765 1.00 97.88 78 VAL A N 1
ATOM 563 C CA . VAL A 1 78 ? -9.600 -7.714 8.140 1.00 97.88 78 VAL A CA 1
ATOM 564 C C . VAL A 1 78 ? -8.348 -6.866 7.951 1.00 97.88 78 VAL A C 1
ATOM 566 O O . VAL A 1 78 ? -8.433 -5.830 7.292 1.00 97.88 78 VAL A O 1
ATOM 569 N N . ALA A 1 79 ? -7.189 -7.335 8.432 1.00 98.00 79 ALA A N 1
ATOM 570 C CA . ALA A 1 79 ? -5.893 -6.671 8.255 1.00 98.00 79 ALA A CA 1
ATOM 571 C C . ALA A 1 79 ? -5.607 -6.358 6.775 1.00 98.00 79 ALA A C 1
ATOM 573 O O . ALA A 1 79 ? -5.217 -5.242 6.435 1.00 98.00 79 ALA A O 1
ATOM 574 N N . ALA A 1 80 ? -5.917 -7.300 5.876 1.00 97.44 80 ALA A N 1
ATOM 575 C CA . ALA A 1 80 ? -5.757 -7.142 4.433 1.00 97.44 80 ALA A CA 1
ATOM 576 C C . ALA A 1 80 ? -6.535 -5.954 3.831 1.00 97.44 80 ALA A C 1
ATOM 578 O O . ALA A 1 80 ? -6.206 -5.495 2.739 1.00 97.44 80 ALA A O 1
ATOM 579 N N . GLN A 1 81 ? -7.554 -5.441 4.518 1.00 97.81 81 GLN A N 1
ATOM 580 C CA . GLN A 1 81 ? -8.417 -4.366 4.026 1.00 97.81 81 GLN A CA 1
ATOM 581 C C . GLN A 1 81 ? -8.272 -3.054 4.808 1.00 97.81 81 GLN A C 1
ATOM 583 O O . GLN A 1 81 ? -8.843 -2.041 4.396 1.00 97.81 81 GLN A O 1
ATOM 588 N N . LEU A 1 82 ? -7.491 -3.042 5.893 1.00 98.31 82 LEU A N 1
ATOM 589 C CA . LEU A 1 82 ? -7.271 -1.854 6.720 1.00 98.31 82 LEU A CA 1
ATOM 590 C C . LEU A 1 82 ? -6.715 -0.629 5.978 1.00 98.31 82 LEU A C 1
ATOM 592 O O . LEU A 1 82 ? -7.141 0.467 6.353 1.00 98.31 82 LEU A O 1
ATOM 596 N N . PRO A 1 83 ? -5.906 -0.743 4.899 1.00 98.06 83 PRO A N 1
ATOM 597 C CA . PRO A 1 83 ? -5.483 0.432 4.132 1.00 98.06 83 PRO A CA 1
ATOM 598 C C . PRO A 1 83 ? -6.647 1.278 3.591 1.00 98.06 83 PRO A C 1
ATOM 600 O O . PRO A 1 83 ? -6.488 2.467 3.340 1.00 98.06 83 PRO A O 1
ATOM 603 N N . PHE A 1 84 ? -7.835 0.682 3.424 1.00 97.75 84 PHE A N 1
ATOM 604 C CA . PHE A 1 84 ? -9.040 1.367 2.942 1.00 97.75 84 PHE A CA 1
ATOM 605 C C . PHE A 1 84 ? -10.011 1.779 4.058 1.00 97.75 84 PHE A C 1
ATOM 607 O O . PHE A 1 84 ? -11.057 2.359 3.763 1.00 97.75 84 PHE A O 1
ATOM 614 N N . ALA A 1 85 ? -9.719 1.432 5.314 1.00 97.81 85 ALA A N 1
ATOM 615 C CA . ALA A 1 85 ? -10.612 1.658 6.449 1.00 97.81 85 ALA A CA 1
ATOM 616 C C . ALA A 1 85 ? -10.023 2.613 7.490 1.00 97.81 85 ALA A C 1
ATOM 618 O O . ALA A 1 85 ? -10.773 3.412 8.057 1.00 97.81 85 ALA A O 1
ATOM 619 N N . LEU A 1 86 ? -8.711 2.534 7.733 1.00 98.25 86 LEU A N 1
ATOM 620 C CA . LEU A 1 86 ? -8.010 3.405 8.671 1.00 98.25 86 LEU A CA 1
ATOM 621 C C . LEU A 1 86 ? -7.928 4.838 8.142 1.00 98.25 86 LEU A C 1
ATOM 623 O O . LEU A 1 86 ? -7.921 5.090 6.939 1.00 98.25 86 LEU A O 1
ATOM 627 N N . ASN A 1 87 ? -7.897 5.784 9.071 1.00 97.12 87 ASN A N 1
ATOM 628 C CA . ASN A 1 87 ? -7.937 7.214 8.803 1.00 97.12 87 ASN A CA 1
ATOM 629 C C . ASN A 1 87 ? -6.860 7.902 9.651 1.00 97.12 87 ASN A C 1
ATOM 631 O O . ASN A 1 87 ? -7.154 8.312 10.781 1.00 97.12 87 ASN A O 1
ATOM 635 N N . PRO A 1 88 ? -5.626 8.004 9.133 1.00 96.62 88 PRO A N 1
ATOM 636 C CA . PRO A 1 88 ? -4.561 8.730 9.810 1.00 96.62 88 PRO A CA 1
ATOM 637 C C . PRO A 1 88 ? -4.907 10.215 9.974 1.00 96.62 88 PRO A C 1
ATOM 639 O O . PRO A 1 88 ? -5.579 10.828 9.135 1.00 96.62 88 PRO A O 1
ATOM 642 N N . LYS A 1 89 ? -4.460 10.790 11.089 1.00 94.12 89 LYS A N 1
ATOM 643 C CA . LYS A 1 89 ? -4.559 12.211 11.427 1.00 94.12 89 LYS A CA 1
ATOM 644 C C . LYS A 1 89 ? -3.176 12.757 11.745 1.00 94.12 89 LYS A C 1
ATOM 646 O O . LYS A 1 89 ? -2.710 12.679 12.880 1.00 94.12 89 LYS A O 1
ATOM 651 N N . SER A 1 90 ? -2.556 13.295 10.705 1.00 82.88 90 SER A N 1
ATOM 652 C CA . SER A 1 90 ? -1.231 13.899 10.739 1.00 82.88 90 SER A CA 1
ATOM 653 C C . SER A 1 90 ? -1.350 15.353 11.202 1.00 82.88 90 SER A C 1
ATOM 655 O O . SER A 1 90 ? -1.707 16.236 10.426 1.00 82.88 90 SER A O 1
ATOM 657 N N . ASP A 1 91 ? -1.068 15.603 12.482 1.00 80.38 91 ASP A N 1
ATOM 658 C CA . ASP A 1 91 ? -1.032 16.946 13.084 1.00 80.38 91 ASP A CA 1
ATOM 659 C C . ASP A 1 91 ? 0.426 17.458 13.201 1.00 80.38 91 ASP A C 1
ATOM 661 O O . ASP A 1 91 ? 0.815 18.069 14.195 1.00 80.38 91 ASP A O 1
ATOM 665 N N . GLY A 1 92 ? 1.247 17.204 12.172 1.00 75.44 92 GLY A N 1
ATOM 666 C CA . GLY A 1 92 ? 2.661 17.618 12.091 1.00 75.44 92 GLY A CA 1
ATOM 667 C C . GLY A 1 92 ? 3.689 16.526 12.414 1.00 75.44 92 GLY A C 1
ATOM 668 O O . GLY A 1 92 ? 4.881 16.748 12.224 1.00 75.44 92 GLY A O 1
ATOM 669 N N . GLU A 1 93 ? 3.226 15.358 12.845 1.00 84.81 93 GLU A N 1
ATOM 670 C CA . GLU A 1 93 ? 3.995 14.121 12.997 1.00 84.81 93 GLU A CA 1
ATOM 671 C C . GLU A 1 93 ? 3.251 12.998 12.259 1.00 84.81 93 GLU A C 1
ATOM 673 O O . GLU A 1 93 ? 2.025 13.073 12.114 1.00 84.81 93 GLU A O 1
ATOM 678 N N . ASP A 1 94 ? 3.978 11.980 11.793 1.00 87.88 94 ASP A N 1
ATOM 679 C CA . ASP A 1 94 ? 3.396 10.858 11.054 1.00 87.88 94 ASP A CA 1
ATOM 680 C C . ASP A 1 94 ? 2.715 9.877 12.030 1.00 87.88 94 ASP A C 1
ATOM 682 O O . ASP A 1 94 ? 3.360 9.371 12.955 1.00 87.88 94 ASP A O 1
ATOM 686 N N . PRO A 1 95 ? 1.406 9.598 11.873 1.00 93.69 95 PRO A N 1
ATOM 687 C CA . PRO A 1 95 ? 0.715 8.603 12.682 1.00 93.69 95 PRO A CA 1
ATOM 688 C C . PRO A 1 95 ? 1.328 7.209 12.549 1.00 93.69 95 PRO A C 1
ATOM 690 O O . PRO A 1 95 ? 1.678 6.769 11.452 1.00 93.69 95 PRO A O 1
ATOM 693 N N . TYR A 1 96 ? 1.363 6.495 13.672 1.00 94.62 96 TYR A N 1
ATOM 694 C CA . TYR A 1 96 ? 1.931 5.160 13.791 1.00 94.62 96 TYR A CA 1
ATOM 695 C C . TYR A 1 96 ? 0.957 4.219 14.511 1.00 94.62 96 TYR A C 1
ATOM 697 O O . TYR A 1 96 ? 0.239 4.631 15.426 1.00 94.62 96 TYR A O 1
ATOM 705 N N . VAL A 1 97 ? 0.912 2.952 14.103 1.00 96.69 97 VAL A N 1
ATOM 706 C CA . VAL A 1 97 ? 0.121 1.909 14.771 1.00 96.69 97 VAL A CA 1
ATOM 707 C C . VAL A 1 97 ? 0.760 0.543 14.564 1.00 96.69 97 VAL A C 1
ATOM 709 O O . VAL A 1 97 ? 1.305 0.256 13.505 1.00 96.69 97 VAL A O 1
ATOM 712 N N . GLU A 1 98 ? 0.644 -0.331 15.556 1.00 97.50 98 GLU A N 1
ATOM 713 C CA . GLU A 1 98 ? 0.991 -1.744 15.402 1.00 97.50 98 GLU A CA 1
ATOM 714 C C . GLU A 1 98 ? -0.264 -2.536 15.007 1.00 97.50 98 GLU A C 1
ATOM 716 O O . GLU A 1 98 ? -1.273 -2.475 15.710 1.00 97.50 98 GLU A O 1
ATOM 721 N N . VAL A 1 99 ? -0.238 -3.298 13.914 1.00 98.06 99 VAL A N 1
ATOM 722 C CA . VAL A 1 99 ? -1.344 -4.173 13.493 1.00 98.06 99 VAL A CA 1
ATOM 723 C C . VAL A 1 99 ? -0.873 -5.617 13.538 1.00 98.06 99 VAL A C 1
ATOM 725 O O . VAL A 1 99 ? -0.029 -6.023 12.750 1.00 98.06 99 VAL A O 1
ATOM 728 N N . ASN A 1 100 ? -1.447 -6.421 14.433 1.00 97.19 100 ASN A N 1
ATOM 729 C CA . ASN A 1 100 ? -1.073 -7.829 14.621 1.00 97.19 100 ASN A CA 1
ATOM 730 C C . ASN A 1 100 ? 0.436 -8.057 14.874 1.00 97.19 100 ASN A C 1
ATOM 732 O O . ASN A 1 100 ? 0.943 -9.142 14.596 1.00 97.19 100 ASN A O 1
ATOM 736 N N . GLY A 1 101 ? 1.128 -7.064 15.439 1.00 95.19 101 GLY A N 1
ATOM 737 C CA . GLY A 1 101 ? 2.572 -7.098 15.680 1.00 95.19 101 GLY A CA 1
ATOM 738 C C . GLY A 1 101 ? 3.421 -6.450 14.585 1.00 95.19 101 GLY A C 1
ATOM 739 O O . GLY A 1 101 ? 4.609 -6.250 14.817 1.00 95.19 101 GLY A O 1
ATOM 740 N N . ASP A 1 102 ? 2.834 -6.105 13.436 1.00 96.12 102 ASP A N 1
ATOM 741 C CA . ASP A 1 102 ? 3.537 -5.433 12.343 1.00 96.12 102 ASP A CA 1
ATOM 742 C C . ASP A 1 102 ? 3.408 -3.911 12.468 1.00 96.12 102 ASP A C 1
ATOM 744 O O . ASP A 1 102 ? 2.345 -3.387 12.813 1.00 96.12 102 ASP A O 1
ATOM 748 N N . GLU A 1 103 ? 4.483 -3.198 12.154 1.00 96.25 103 GLU A N 1
ATOM 749 C CA . GLU A 1 103 ? 4.559 -1.739 12.214 1.00 96.25 103 GLU A CA 1
ATOM 750 C C . GLU A 1 103 ? 3.875 -1.106 10.996 1.00 96.25 103 GLU A C 1
ATOM 752 O O . GLU A 1 103 ? 4.089 -1.532 9.857 1.00 96.25 103 GLU A O 1
ATOM 757 N N . TRP A 1 104 ? 3.012 -0.113 11.220 1.00 97.75 104 TRP A N 1
ATOM 758 C CA . TRP A 1 104 ? 2.318 0.626 10.165 1.00 97.75 104 TRP A CA 1
ATOM 759 C C . TRP A 1 104 ? 2.477 2.126 10.379 1.00 97.75 104 TRP A C 1
ATOM 761 O O . TRP A 1 104 ? 2.321 2.624 11.497 1.00 97.75 104 TRP A O 1
ATOM 771 N N . MET A 1 105 ? 2.681 2.859 9.288 1.00 96.38 105 MET A N 1
ATOM 772 C CA . MET A 1 105 ? 2.780 4.318 9.302 1.00 96.38 105 MET A CA 1
ATOM 773 C C . MET A 1 105 ? 1.897 4.960 8.232 1.00 96.38 105 MET A C 1
ATOM 775 O O . MET A 1 105 ? 1.428 4.300 7.297 1.00 96.38 105 MET A O 1
ATOM 779 N N . ALA A 1 106 ? 1.649 6.256 8.391 1.00 96.56 106 ALA A N 1
ATOM 780 C CA . ALA A 1 106 ? 0.930 7.046 7.407 1.00 96.56 106 ALA A CA 1
ATOM 781 C C . ALA A 1 106 ? 1.832 7.413 6.218 1.00 96.56 106 ALA A C 1
ATOM 783 O O . ALA A 1 106 ? 2.959 7.867 6.398 1.00 96.56 106 ALA A O 1
ATOM 784 N N . TYR A 1 107 ? 1.301 7.278 5.003 1.00 95.44 107 TYR A N 1
ATOM 785 C CA . TYR A 1 107 ? 1.948 7.736 3.776 1.00 95.44 107 TYR A CA 1
ATOM 786 C C . TYR A 1 107 ? 1.055 8.727 3.032 1.00 95.44 107 TYR A C 1
ATOM 788 O O . TYR A 1 107 ? -0.139 8.447 2.860 1.00 95.44 107 TYR A O 1
ATOM 796 N N . PRO A 1 108 ? 1.618 9.838 2.527 1.00 95.38 108 PRO A N 1
ATOM 797 C CA . PRO A 1 108 ? 0.867 10.804 1.740 1.00 95.38 108 PRO A CA 1
ATOM 798 C C . PRO A 1 108 ? 0.408 10.202 0.416 1.00 95.38 108 PRO A C 1
ATOM 800 O O . PRO A 1 108 ? 1.130 9.447 -0.234 1.00 95.38 108 PRO A O 1
ATOM 803 N N . THR A 1 109 ? -0.797 10.559 -0.019 1.00 95.81 109 THR A N 1
ATOM 804 C CA . THR A 1 109 ? -1.355 10.122 -1.303 1.00 95.81 109 THR A CA 1
ATOM 805 C C . THR A 1 109 ? -1.324 11.233 -2.344 1.00 95.81 109 THR A C 1
ATOM 807 O O . THR A 1 109 ? -1.463 12.415 -2.025 1.00 95.81 109 THR A O 1
ATOM 810 N N . ILE A 1 110 ? -1.249 10.861 -3.624 1.00 92.75 110 ILE A N 1
ATOM 811 C CA . ILE A 1 110 ? -1.309 11.828 -4.736 1.00 92.75 110 ILE A CA 1
ATOM 812 C C . ILE A 1 110 ? -2.644 12.587 -4.831 1.00 92.75 110 ILE A C 1
ATOM 814 O O . ILE A 1 110 ? -2.709 13.658 -5.427 1.00 92.75 110 ILE A O 1
ATOM 818 N N . ALA A 1 111 ? -3.721 12.043 -4.251 1.00 90.25 111 ALA A N 1
ATOM 819 C CA . ALA A 1 111 ? -5.037 12.685 -4.208 1.00 90.25 111 ALA A CA 1
ATOM 820 C C . ALA A 1 111 ? -5.189 13.668 -3.029 1.00 90.25 111 ALA A C 1
ATOM 822 O O . ALA A 1 111 ? -6.216 14.344 -2.923 1.00 90.25 111 ALA A O 1
ATOM 823 N N . GLY A 1 112 ? -4.176 13.757 -2.163 1.00 88.94 112 GLY A N 1
ATOM 824 C CA . GLY A 1 112 ? -4.207 14.499 -0.909 1.00 88.94 112 GLY A CA 1
ATOM 825 C C . GLY A 1 112 ? -4.706 13.656 0.269 1.00 88.94 112 GLY A C 1
ATOM 826 O O . GLY A 1 112 ? -5.580 12.801 0.130 1.00 88.94 112 GLY A O 1
ATOM 827 N N . GLY A 1 113 ? -4.152 13.932 1.451 1.00 92.88 113 GLY A N 1
ATOM 828 C CA . GLY A 1 113 ? -4.355 13.126 2.658 1.00 92.88 113 GLY A CA 1
ATOM 829 C C . GLY A 1 113 ? -3.484 11.871 2.677 1.00 92.88 113 GLY A C 1
ATOM 830 O O . GLY A 1 113 ? -2.767 11.601 1.713 1.00 92.88 113 GLY A O 1
ATOM 831 N N . ASP A 1 114 ? -3.589 11.101 3.761 1.00 95.44 114 ASP A N 1
ATOM 832 C CA . ASP A 1 114 ? -2.678 9.993 4.050 1.00 95.44 114 ASP A CA 1
ATOM 833 C C . ASP A 1 114 ? -3.420 8.657 4.194 1.00 95.44 114 ASP A C 1
ATOM 835 O O . ASP A 1 114 ? -4.621 8.611 4.484 1.00 95.44 114 ASP A O 1
ATOM 839 N N . VAL A 1 115 ? -2.692 7.556 4.017 1.00 96.94 115 VAL A N 1
ATOM 840 C CA . VAL A 1 115 ? -3.174 6.181 4.231 1.00 96.94 115 VAL A CA 1
ATOM 841 C C . VAL A 1 115 ? -2.220 5.422 5.144 1.00 96.94 115 VAL A C 1
ATOM 843 O O . VAL A 1 115 ? -1.013 5.612 5.060 1.00 96.94 115 VAL A O 1
ATOM 846 N N . MET A 1 116 ? -2.754 4.551 6.003 1.00 97.94 116 MET A N 1
ATOM 847 C CA . MET A 1 116 ? -1.928 3.667 6.831 1.00 97.94 116 MET A CA 1
ATOM 848 C C . MET A 1 116 ? -1.511 2.436 6.028 1.00 97.94 116 MET A C 1
ATOM 850 O O . MET A 1 116 ? -2.378 1.738 5.491 1.00 97.94 116 MET A O 1
ATOM 854 N N . LEU A 1 117 ? -0.213 2.147 5.986 1.00 98.12 117 LEU A N 1
ATOM 855 C CA . LEU A 1 117 ? 0.353 0.962 5.338 1.00 98.12 117 LEU A CA 1
ATOM 856 C C . LEU A 1 117 ? 1.404 0.302 6.238 1.00 98.12 117 LEU A C 1
ATOM 858 O O . LEU A 1 117 ? 2.038 1.014 7.020 1.00 98.12 117 LEU A O 1
ATOM 862 N N . PRO A 1 118 ? 1.612 -1.025 6.120 1.00 97.75 118 PRO A N 1
ATOM 863 C CA . PRO A 1 118 ? 2.753 -1.682 6.743 1.00 97.75 118 PRO A CA 1
ATOM 864 C C . PRO A 1 118 ? 4.056 -1.042 6.271 1.00 97.75 118 PRO A C 1
ATOM 866 O O . PRO A 1 118 ? 4.163 -0.651 5.104 1.00 97.75 118 PRO A O 1
ATOM 869 N N . THR A 1 119 ? 5.042 -0.965 7.155 1.00 95.75 119 THR A N 1
ATOM 870 C CA . THR A 1 119 ? 6.317 -0.309 6.870 1.00 95.75 119 THR A CA 1
ATOM 871 C C . THR A 1 119 ? 7.527 -1.207 7.135 1.00 95.75 119 THR A C 1
ATOM 873 O O . THR A 1 119 ? 7.480 -2.096 7.985 1.00 95.75 119 THR A O 1
ATOM 876 N N . VAL A 1 120 ? 8.601 -0.998 6.366 1.00 88.75 120 VAL A N 1
ATOM 877 C CA . VAL A 1 120 ? 9.950 -1.517 6.660 1.00 88.75 120 VAL A CA 1
ATOM 878 C C . VAL A 1 120 ? 10.836 -0.483 7.351 1.00 88.75 120 VAL A C 1
ATOM 880 O O . VAL A 1 120 ? 11.730 -0.862 8.108 1.00 88.75 120 VAL A O 1
ATOM 883 N N . ASP A 1 121 ? 10.613 0.799 7.062 1.00 87.62 121 ASP A N 1
ATOM 884 C CA . ASP A 1 121 ? 11.366 1.941 7.566 1.00 87.62 121 ASP A CA 1
ATOM 885 C C . ASP A 1 121 ? 10.562 3.246 7.419 1.00 87.62 121 ASP A C 1
ATOM 887 O O . ASP A 1 121 ? 9.470 3.292 6.861 1.00 87.62 121 ASP A O 1
ATOM 891 N N . ASP A 1 122 ? 11.107 4.362 7.890 1.00 83.88 122 ASP A N 1
ATOM 892 C CA . ASP A 1 122 ? 10.381 5.634 7.863 1.00 83.88 122 ASP A CA 1
ATOM 893 C C . ASP A 1 122 ? 10.150 6.197 6.444 1.00 83.88 122 ASP A C 1
ATOM 895 O O . ASP A 1 122 ? 9.535 7.259 6.315 1.00 83.88 122 ASP A O 1
ATOM 899 N N . LEU A 1 123 ? 10.639 5.547 5.378 1.00 86.31 123 LEU A N 1
ATOM 900 C CA . LEU A 1 123 ? 10.632 6.035 3.996 1.00 86.31 123 LEU A CA 1
ATOM 901 C C . LEU A 1 123 ? 9.672 5.265 3.085 1.00 86.31 123 LEU A C 1
ATOM 903 O O . LEU A 1 123 ? 8.888 5.909 2.375 1.00 86.31 123 LEU A O 1
ATOM 907 N N . GLU A 1 124 ? 9.684 3.937 3.122 1.00 92.56 124 GLU A N 1
ATOM 908 C CA . GLU A 1 124 ? 9.019 3.095 2.124 1.00 92.56 124 GLU A CA 1
ATOM 909 C C . GLU A 1 124 ? 7.995 2.136 2.742 1.00 92.56 124 GLU A C 1
ATOM 911 O O . GLU A 1 124 ? 8.251 1.536 3.789 1.00 92.56 124 GLU A O 1
ATOM 916 N N . PRO A 1 125 ? 6.821 1.951 2.108 1.00 96.44 125 PRO A N 1
ATOM 917 C CA . PRO A 1 125 ? 5.881 0.936 2.556 1.00 96.44 125 PRO A CA 1
ATOM 918 C C . PRO A 1 125 ? 6.464 -0.459 2.318 1.00 96.44 125 PRO A C 1
ATOM 920 O O . PRO A 1 125 ? 7.067 -0.737 1.279 1.00 96.44 125 PRO A O 1
ATOM 923 N N . LEU A 1 126 ? 6.208 -1.377 3.247 1.00 97.38 126 LEU A N 1
ATOM 924 C CA . LEU A 1 126 ? 6.532 -2.784 3.057 1.00 97.38 126 LEU A CA 1
ATOM 925 C C . LEU A 1 126 ? 5.681 -3.348 1.914 1.00 97.38 126 LEU A C 1
ATOM 927 O O . LEU A 1 126 ? 4.450 -3.315 1.959 1.00 97.38 126 LEU A O 1
ATOM 931 N N . MET A 1 127 ? 6.344 -3.919 0.910 1.00 97.25 127 MET A N 1
ATOM 932 C CA . MET A 1 127 ? 5.700 -4.646 -0.182 1.00 97.25 127 MET A CA 1
ATOM 933 C C . MET A 1 127 ? 6.133 -6.107 -0.154 1.00 97.25 127 MET A C 1
ATOM 935 O O . MET A 1 127 ? 7.321 -6.418 -0.218 1.00 97.25 127 MET A O 1
ATOM 939 N N . THR A 1 128 ? 5.186 -7.035 -0.054 1.00 95.44 128 THR A N 1
ATOM 940 C CA . THR A 1 128 ? 5.480 -8.473 -0.054 1.00 95.44 128 THR A CA 1
ATOM 941 C C . THR A 1 128 ? 4.412 -9.249 -0.831 1.00 95.44 128 THR A C 1
ATOM 943 O O . THR A 1 128 ? 3.339 -9.534 -0.293 1.00 95.44 128 THR A O 1
ATOM 946 N N . PRO A 1 129 ? 4.692 -9.644 -2.088 1.00 96.31 129 PRO A N 1
ATOM 947 C CA . PRO A 1 129 ? 5.900 -9.337 -2.864 1.00 96.31 129 PRO A CA 1
ATOM 948 C C . PRO A 1 129 ? 5.930 -7.886 -3.384 1.00 96.31 129 PRO A C 1
ATOM 950 O O . PRO A 1 129 ? 4.882 -7.287 -3.648 1.00 96.31 129 PRO A O 1
ATOM 953 N N . CYS A 1 130 ? 7.140 -7.356 -3.578 1.00 97.56 130 CYS A N 1
ATOM 954 C CA . CYS A 1 130 ? 7.388 -6.280 -4.537 1.00 97.56 130 CYS A CA 1
ATOM 955 C C . CYS A 1 130 ? 7.436 -6.909 -5.936 1.00 97.56 130 CYS A C 1
ATOM 957 O O . CYS A 1 130 ? 7.998 -7.983 -6.095 1.00 97.56 130 CYS A O 1
ATOM 959 N N . TRP A 1 131 ? 6.803 -6.300 -6.936 1.00 98.38 131 TRP A N 1
ATOM 960 C CA . TRP A 1 131 ? 6.746 -6.847 -8.297 1.00 98.38 131 TRP A CA 1
ATOM 961 C C . TRP A 1 131 ? 7.782 -6.220 -9.221 1.00 98.38 131 TRP A C 1
ATOM 963 O O . TRP A 1 131 ? 8.315 -6.890 -10.102 1.00 98.38 131 TRP A O 1
ATOM 973 N N . ALA A 1 132 ? 8.034 -4.923 -9.067 1.00 98.19 132 ALA A N 1
ATOM 974 C CA . ALA A 1 132 ? 9.036 -4.218 -9.848 1.00 98.19 132 ALA A CA 1
ATOM 975 C C . ALA A 1 132 ? 9.429 -2.900 -9.188 1.00 98.19 132 ALA A C 1
ATOM 977 O O . ALA A 1 132 ? 8.620 -2.278 -8.495 1.00 98.19 132 ALA A O 1
ATOM 978 N N . SER A 1 133 ? 10.639 -2.455 -9.517 1.00 97.75 133 SER A N 1
ATOM 979 C CA . SER A 1 133 ? 11.158 -1.132 -9.179 1.00 97.75 133 SER A CA 1
ATOM 980 C C . SER A 1 133 ? 11.733 -0.468 -10.424 1.00 97.75 133 SER A C 1
ATOM 982 O O . SER A 1 133 ? 12.447 -1.096 -11.210 1.00 97.75 133 SER A O 1
ATOM 984 N N . TYR A 1 134 ? 11.424 0.809 -10.595 1.00 97.31 134 TYR A N 1
ATOM 985 C CA . TYR A 1 134 ? 11.886 1.664 -11.676 1.00 97.31 134 TYR A CA 1
ATOM 986 C C . TYR A 1 134 ? 12.600 2.881 -11.097 1.00 97.31 134 TYR A C 1
ATOM 988 O O . TYR A 1 134 ? 12.096 3.505 -10.165 1.00 97.31 134 TYR A O 1
ATOM 996 N N . ARG A 1 135 ? 13.749 3.227 -11.673 1.00 95.69 135 ARG A N 1
ATOM 997 C CA . ARG A 1 135 ? 14.546 4.399 -11.308 1.00 95.69 135 ARG A CA 1
ATOM 998 C C . ARG A 1 135 ? 14.909 5.185 -12.555 1.00 95.69 135 ARG A C 1
ATOM 1000 O O . ARG A 1 135 ? 15.313 4.590 -13.556 1.00 95.69 135 ARG A O 1
ATOM 1007 N N . ILE A 1 136 ? 14.814 6.502 -12.466 1.00 93.06 136 ILE A N 1
ATOM 1008 C CA . ILE A 1 136 ? 15.270 7.456 -13.468 1.00 93.06 136 ILE A CA 1
ATOM 1009 C C . ILE A 1 136 ? 16.157 8.510 -12.810 1.00 93.06 136 ILE A C 1
ATOM 1011 O O . ILE A 1 136 ? 15.880 8.989 -11.713 1.00 93.06 136 ILE A O 1
ATOM 1015 N N . GLU A 1 137 ? 17.226 8.854 -13.505 1.00 91.56 137 GLU A N 1
ATOM 1016 C CA . GLU A 1 137 ? 18.122 9.951 -13.187 1.00 91.56 137 GLU A CA 1
ATOM 1017 C C . GLU A 1 137 ? 18.216 10.830 -14.429 1.00 91.56 137 GLU A C 1
ATOM 1019 O O . GLU A 1 137 ? 18.589 10.336 -15.495 1.00 91.56 137 GLU A O 1
ATOM 1024 N N . ASP A 1 138 ? 17.854 12.101 -14.310 1.00 86.12 138 ASP A N 1
ATOM 1025 C CA . ASP A 1 138 ? 17.842 13.046 -15.428 1.00 86.12 138 ASP A CA 1
ATOM 1026 C C . ASP A 1 138 ? 18.429 14.385 -14.990 1.00 86.12 138 ASP A C 1
ATOM 1028 O O . ASP A 1 138 ? 17.981 14.989 -14.015 1.00 86.12 138 ASP A O 1
ATOM 1032 N N . GLY A 1 139 ? 19.446 14.861 -15.702 1.00 82.31 139 GLY A N 1
ATOM 1033 C CA . GLY A 1 139 ? 19.963 16.208 -15.500 1.00 82.31 139 GLY A CA 1
ATOM 1034 C C . GLY A 1 139 ? 21.468 16.329 -15.689 1.00 82.31 139 GLY A C 1
ATOM 1035 O O . GLY A 1 139 ? 22.050 15.742 -16.600 1.00 82.31 139 GLY A O 1
ATOM 1036 N N . TYR A 1 140 ? 22.071 17.173 -14.851 1.00 80.31 140 TYR A N 1
ATOM 1037 C CA . TYR A 1 140 ? 23.466 17.613 -14.936 1.00 80.31 140 TYR A CA 1
ATOM 1038 C C . TYR A 1 140 ? 24.252 17.157 -13.691 1.00 80.31 140 TYR A C 1
ATOM 1040 O O . TYR A 1 140 ? 24.130 16.010 -13.272 1.00 80.31 140 TYR A O 1
ATOM 1048 N N . ASP A 1 141 ? 25.048 18.045 -13.082 1.00 75.69 141 ASP A N 1
ATOM 1049 C CA . ASP A 1 141 ? 25.859 17.758 -11.888 1.00 75.69 141 ASP A CA 1
ATOM 1050 C C . ASP A 1 141 ? 25.020 17.371 -10.651 1.00 75.69 141 ASP A C 1
ATOM 1052 O O . ASP A 1 141 ? 25.482 16.589 -9.824 1.00 75.69 141 ASP A O 1
ATOM 1056 N N . ASN A 1 142 ? 23.787 17.885 -10.543 1.00 81.62 142 ASN A N 1
ATOM 1057 C CA . ASN A 1 142 ? 22.799 17.519 -9.522 1.00 81.62 142 ASN A CA 1
ATOM 1058 C C . ASN A 1 142 ? 21.536 16.993 -10.225 1.00 81.62 142 ASN A C 1
ATOM 1060 O O . ASN A 1 142 ? 20.632 17.788 -10.503 1.00 81.62 142 ASN A O 1
ATOM 1064 N N . PRO A 1 143 ? 21.497 15.703 -10.595 1.00 83.62 143 PRO A N 1
ATOM 1065 C CA . PRO A 1 143 ? 20.392 15.153 -11.365 1.00 83.62 143 PRO A CA 1
ATOM 1066 C C . PRO A 1 143 ? 19.110 15.093 -10.534 1.00 83.62 143 PRO A C 1
ATOM 1068 O O . PRO A 1 143 ? 19.137 14.940 -9.311 1.00 83.62 143 PRO A O 1
ATOM 1071 N N . LEU A 1 144 ? 17.983 15.181 -11.230 1.00 88.19 144 LEU A N 1
ATOM 1072 C CA . LEU A 1 144 ? 16.685 14.792 -10.709 1.00 88.19 144 LEU A CA 1
ATOM 1073 C C . LEU A 1 144 ? 16.667 13.278 -10.566 1.00 88.19 144 LEU A C 1
ATOM 1075 O O . LEU A 1 144 ? 17.008 12.563 -11.510 1.00 88.19 144 LEU A O 1
ATOM 1079 N N . LEU A 1 145 ? 16.264 12.797 -9.397 1.00 91.94 145 LEU A N 1
ATOM 1080 C CA . LEU A 1 145 ? 16.117 11.373 -9.137 1.00 91.94 145 LEU A CA 1
ATOM 1081 C C . LEU A 1 145 ? 14.638 11.061 -8.970 1.00 91.94 145 LEU A C 1
ATOM 1083 O O . LEU A 1 145 ? 13.934 11.725 -8.212 1.00 91.94 145 LEU A O 1
ATOM 1087 N N . GLY A 1 146 ? 14.171 10.044 -9.678 1.00 94.06 146 GLY A N 1
ATOM 1088 C CA . GLY A 1 146 ? 12.820 9.526 -9.560 1.00 94.06 146 GLY A CA 1
ATOM 1089 C C . GLY A 1 146 ? 12.848 8.028 -9.364 1.00 94.06 146 GLY A C 1
ATOM 1090 O O . GLY A 1 146 ? 13.505 7.316 -10.119 1.00 94.06 146 GLY A O 1
ATOM 1091 N N . GLU A 1 147 ? 12.100 7.542 -8.386 1.00 95.12 147 GLU A N 1
ATOM 1092 C CA . GLU A 1 147 ? 11.928 6.119 -8.138 1.00 95.12 147 GLU A CA 1
ATOM 1093 C C . GLU A 1 147 ? 10.446 5.789 -7.994 1.00 95.12 147 GLU A C 1
ATOM 1095 O O . GLU A 1 147 ? 9.657 6.574 -7.467 1.00 95.12 147 GLU A O 1
ATOM 1100 N N . THR A 1 148 ? 10.045 4.624 -8.488 1.00 97.00 148 THR A N 1
ATOM 1101 C CA . THR A 1 148 ? 8.723 4.062 -8.220 1.00 97.00 148 THR A CA 1
ATOM 1102 C C . THR A 1 148 ? 8.775 2.552 -8.170 1.00 97.00 148 THR A C 1
ATOM 1104 O O . THR A 1 148 ? 9.501 1.911 -8.928 1.00 97.00 148 THR A O 1
ATOM 1107 N N . SER A 1 149 ? 7.977 1.981 -7.283 1.00 97.88 149 SER A N 1
ATOM 1108 C CA . SER A 1 149 ? 7.807 0.545 -7.135 1.00 97.88 149 SER A CA 1
ATOM 1109 C C . SER A 1 149 ? 6.330 0.193 -7.041 1.00 97.88 149 SER A C 1
ATOM 1111 O O . SER A 1 149 ? 5.487 1.019 -6.675 1.00 97.88 149 SER A O 1
ATOM 1113 N N . ILE A 1 150 ? 6.006 -1.044 -7.404 1.00 98.50 150 ILE A N 1
ATOM 1114 C CA . ILE A 1 150 ? 4.658 -1.591 -7.271 1.00 98.50 150 ILE A CA 1
ATOM 1115 C C . ILE A 1 150 ? 4.710 -2.972 -6.634 1.00 98.50 150 ILE A C 1
ATOM 1117 O O . ILE A 1 150 ? 5.549 -3.801 -6.984 1.00 98.50 150 ILE A O 1
ATOM 1121 N N . GLY A 1 151 ? 3.769 -3.245 -5.737 1.00 98.19 151 GLY A N 1
ATOM 1122 C CA . GLY A 1 151 ? 3.656 -4.535 -5.072 1.00 98.19 151 GLY A CA 1
ATOM 1123 C C . GLY A 1 151 ? 2.408 -4.642 -4.209 1.00 98.19 151 GLY A C 1
ATOM 1124 O O . GLY A 1 151 ? 1.503 -3.804 -4.272 1.00 98.19 151 GLY A O 1
ATOM 1125 N N . LEU A 1 152 ? 2.352 -5.692 -3.394 1.00 98.25 152 LEU A N 1
ATOM 1126 C CA . LEU A 1 152 ? 1.290 -5.882 -2.408 1.00 98.25 152 LEU A CA 1
ATOM 1127 C C . LEU A 1 152 ? 1.723 -5.333 -1.052 1.00 98.25 152 LEU A C 1
ATOM 1129 O O . LEU A 1 152 ? 2.631 -5.884 -0.439 1.00 98.25 152 LEU A O 1
ATOM 1133 N N . ALA A 1 153 ? 1.036 -4.301 -0.559 1.00 97.62 153 ALA A N 1
ATOM 1134 C CA . ALA A 1 153 ? 1.185 -3.864 0.832 1.00 97.62 153 ALA A CA 1
ATOM 1135 C C . ALA A 1 153 ? 0.522 -4.867 1.783 1.00 97.62 153 ALA A C 1
ATOM 1137 O O . ALA A 1 153 ? 1.014 -5.174 2.860 1.00 97.62 153 ALA A O 1
ATOM 1138 N N . THR A 1 154 ? -0.616 -5.410 1.361 1.00 97.50 154 THR A N 1
ATOM 1139 C CA . THR A 1 154 ? -1.325 -6.485 2.051 1.00 97.50 154 THR A CA 1
ATOM 1140 C C . THR A 1 154 ? -1.900 -7.442 1.004 1.00 97.50 154 THR A C 1
ATOM 1142 O O . THR A 1 154 ? -2.004 -7.071 -0.170 1.00 97.50 154 THR A O 1
ATOM 1145 N N . PRO A 1 155 ? -2.396 -8.633 1.387 1.00 96.12 155 PRO A N 1
ATOM 1146 C CA . PRO A 1 155 ? -3.075 -9.522 0.440 1.00 96.12 155 PRO A CA 1
ATOM 1147 C C . PRO A 1 155 ? -4.286 -8.897 -0.282 1.00 96.12 155 PRO A C 1
ATOM 1149 O O . PRO A 1 155 ? -4.725 -9.428 -1.298 1.00 96.12 155 PRO A O 1
ATOM 1152 N N . GLY A 1 156 ? -4.849 -7.795 0.236 1.00 96.50 156 GLY A N 1
ATOM 1153 C CA . GLY A 1 156 ? -6.009 -7.101 -0.333 1.00 96.50 156 GLY A CA 1
ATOM 1154 C C . GLY A 1 156 ? -5.699 -5.753 -0.993 1.00 96.50 156 GLY A C 1
ATOM 1155 O O . GLY A 1 156 ? -6.610 -5.146 -1.568 1.00 96.50 156 GLY A O 1
ATOM 1156 N N . ALA A 1 157 ? -4.455 -5.269 -0.934 1.00 97.94 157 ALA A N 1
ATOM 1157 C CA . ALA A 1 157 ? -4.085 -3.928 -1.380 1.00 97.94 157 ALA A CA 1
ATOM 1158 C C . ALA A 1 157 ? -2.799 -3.931 -2.215 1.00 97.94 157 ALA A C 1
ATOM 1160 O O . ALA A 1 157 ? -1.728 -4.295 -1.732 1.00 97.94 157 ALA A O 1
ATOM 1161 N N . VAL A 1 158 ? -2.914 -3.450 -3.455 1.00 98.19 158 VAL A N 1
ATOM 1162 C CA . VAL A 1 158 ? -1.765 -3.058 -4.278 1.00 98.19 158 VAL A CA 1
ATOM 1163 C C . VAL A 1 158 ? -1.381 -1.638 -3.912 1.00 98.19 158 VAL A C 1
ATOM 1165 O O . VAL A 1 158 ? -2.260 -0.777 -3.807 1.00 98.19 158 VAL A O 1
ATOM 1168 N N . VAL A 1 159 ? -0.087 -1.398 -3.775 1.00 98.12 159 VAL A N 1
ATOM 1169 C CA . VAL A 1 159 ? 0.485 -0.070 -3.597 1.00 98.12 159 VAL A CA 1
ATOM 1170 C C . VAL A 1 159 ? 1.432 0.230 -4.752 1.00 98.12 159 VAL A C 1
ATOM 1172 O O . VAL A 1 159 ? 2.252 -0.603 -5.129 1.00 98.12 159 VAL A O 1
ATOM 1175 N N . GLU A 1 160 ? 1.285 1.416 -5.324 1.00 97.81 160 GLU A N 1
ATOM 1176 C CA . GLU A 1 160 ? 2.334 2.093 -6.074 1.00 97.81 160 GLU A CA 1
ATOM 1177 C C . GLU A 1 160 ? 2.978 3.096 -5.121 1.00 97.81 160 GLU A C 1
ATOM 1179 O O . GLU A 1 160 ? 2.279 3.934 -4.549 1.00 97.81 160 GLU A O 1
ATOM 1184 N N . TYR A 1 161 ? 4.286 2.994 -4.929 1.00 97.69 161 TYR A N 1
ATOM 1185 C CA . TYR A 1 161 ? 5.080 3.971 -4.195 1.00 97.69 161 TYR A CA 1
ATOM 1186 C C . TYR A 1 161 ? 5.903 4.778 -5.188 1.00 97.69 161 TYR A C 1
ATOM 1188 O O . TYR A 1 161 ? 6.339 4.252 -6.215 1.00 97.69 161 TYR A O 1
ATOM 1196 N N . GLY A 1 162 ? 6.103 6.056 -4.894 1.00 96.25 162 GLY A N 1
ATOM 1197 C CA . GLY A 1 162 ? 6.987 6.910 -5.661 1.00 96.25 162 GLY A CA 1
ATOM 1198 C C . GLY A 1 162 ? 7.745 7.869 -4.764 1.00 96.25 162 GLY A C 1
ATOM 1199 O O . GLY A 1 162 ? 7.215 8.367 -3.768 1.00 96.25 162 GLY A O 1
ATOM 1200 N N . TRP A 1 163 ? 8.976 8.136 -5.166 1.00 94.38 163 TRP A N 1
ATOM 1201 C CA . TRP A 1 163 ? 9.898 9.057 -4.530 1.00 94.38 163 TRP A CA 1
ATOM 1202 C C . TRP A 1 163 ? 10.563 9.921 -5.599 1.00 94.38 163 TRP A C 1
ATOM 1204 O O . TRP A 1 163 ? 10.839 9.460 -6.707 1.00 94.38 163 TRP A O 1
ATOM 1214 N N . HIS A 1 164 ? 10.785 11.187 -5.277 1.00 92.56 164 HIS A N 1
ATOM 1215 C CA . HIS A 1 164 ? 11.415 12.154 -6.161 1.00 92.56 164 HIS A CA 1
ATOM 1216 C C . HIS A 1 164 ? 12.331 13.075 -5.356 1.00 92.56 164 HIS A C 1
ATOM 1218 O O . HIS A 1 164 ? 11.893 13.649 -4.357 1.00 92.56 164 HIS A O 1
ATOM 1224 N N . ASP A 1 165 ? 13.565 13.253 -5.819 1.00 91.19 165 ASP A N 1
ATOM 1225 C CA . ASP A 1 165 ? 14.532 14.226 -5.307 1.00 91.19 165 ASP A CA 1
ATOM 1226 C C . ASP A 1 165 ? 14.900 15.230 -6.401 1.00 91.19 165 ASP A C 1
ATOM 1228 O O . ASP A 1 165 ? 15.400 14.880 -7.473 1.00 91.19 165 ASP A O 1
ATOM 1232 N N . TYR A 1 166 ? 14.657 16.503 -6.103 1.00 86.25 166 TYR A N 1
ATOM 1233 C CA . TYR A 1 166 ? 14.933 17.638 -6.969 1.00 86.25 166 TYR A CA 1
ATOM 1234 C C . TYR A 1 166 ? 16.368 18.138 -6.751 1.00 86.25 166 TYR A C 1
ATOM 1236 O O . TYR A 1 166 ? 16.598 19.243 -6.244 1.00 86.25 166 TYR A O 1
ATOM 1244 N N . GLY A 1 167 ? 17.347 17.288 -7.072 1.00 82.31 167 GLY A N 1
ATOM 1245 C CA . GLY A 1 167 ? 18.772 17.623 -7.001 1.00 82.31 167 GLY A CA 1
ATOM 1246 C C . GLY A 1 167 ? 19.234 18.088 -5.613 1.00 82.31 167 GLY A C 1
ATOM 1247 O O . GLY A 1 167 ? 20.064 18.997 -5.513 1.00 82.31 167 GLY A O 1
ATOM 1248 N N . GLY A 1 168 ? 18.662 17.529 -4.542 1.00 81.44 168 GLY A N 1
ATOM 1249 C CA . GLY A 1 168 ? 18.984 17.844 -3.149 1.00 81.44 168 GLY A CA 1
ATOM 1250 C C . GLY A 1 168 ? 18.349 19.127 -2.599 1.00 81.44 168 GLY A C 1
ATOM 1251 O O . GLY A 1 168 ? 18.649 19.515 -1.468 1.00 81.44 168 GLY A O 1
ATOM 1252 N N . ILE A 1 169 ? 17.494 19.811 -3.368 1.00 83.75 169 ILE A N 1
ATOM 1253 C CA . ILE A 1 169 ? 16.799 21.034 -2.924 1.00 83.75 169 ILE A CA 1
ATOM 1254 C C . ILE A 1 169 ? 15.519 20.681 -2.163 1.00 83.75 169 ILE A C 1
ATOM 1256 O O . ILE A 1 169 ? 15.206 21.282 -1.133 1.00 83.75 169 ILE A O 1
ATOM 1260 N N . SER A 1 170 ? 14.772 19.716 -2.684 1.00 86.44 170 SER A N 1
ATOM 1261 C CA . SER A 1 170 ? 13.537 19.216 -2.099 1.00 86.44 170 SER A CA 1
ATOM 1262 C C . SER A 1 170 ? 13.350 17.761 -2.483 1.00 86.44 170 SER A C 1
ATOM 1264 O O . SER A 1 170 ? 13.788 17.329 -3.543 1.00 86.44 170 SER A O 1
ATOM 1266 N N . TYR A 1 171 ? 12.647 17.022 -1.636 1.00 90.25 171 TYR A N 1
ATOM 1267 C CA . TYR A 1 171 ? 12.196 15.680 -1.957 1.00 90.25 171 TYR A CA 1
ATOM 1268 C C . TYR A 1 171 ? 10.695 15.579 -1.717 1.00 90.25 171 TYR A C 1
ATOM 1270 O O . TYR A 1 171 ? 10.117 16.333 -0.927 1.00 90.25 171 TYR A O 1
ATOM 1278 N N . ALA A 1 172 ? 10.063 14.647 -2.410 1.00 92.81 172 ALA A N 1
ATOM 1279 C CA . ALA A 1 172 ? 8.669 14.309 -2.217 1.00 92.81 172 ALA A CA 1
ATOM 1280 C C . ALA A 1 172 ? 8.487 12.803 -2.368 1.00 92.81 172 ALA A C 1
ATOM 1282 O O . ALA A 1 172 ? 9.180 12.147 -3.142 1.00 92.81 172 ALA A O 1
ATOM 1283 N N . ARG A 1 173 ? 7.528 12.262 -1.626 1.00 94.69 173 ARG A N 1
ATOM 1284 C CA . ARG A 1 173 ? 7.089 10.877 -1.748 1.00 94.69 173 ARG A CA 1
ATOM 1285 C C . ARG A 1 173 ? 5.580 10.835 -1.739 1.00 94.69 173 ARG A C 1
ATOM 1287 O O . ARG A 1 173 ? 4.943 11.720 -1.166 1.00 94.69 173 ARG A O 1
ATOM 1294 N N . ALA A 1 174 ? 5.023 9.808 -2.348 1.00 96.50 174 ALA A N 1
ATOM 1295 C CA . ALA A 1 174 ? 3.606 9.533 -2.261 1.00 96.50 174 ALA A CA 1
ATOM 1296 C C . ALA A 1 174 ? 3.334 8.054 -2.512 1.00 96.50 174 ALA A C 1
ATOM 1298 O O . ALA A 1 174 ? 4.179 7.310 -3.013 1.00 96.50 174 ALA A O 1
ATOM 1299 N N . VAL A 1 175 ? 2.120 7.646 -2.174 1.00 97.44 175 VAL A N 1
ATOM 1300 C CA . VAL A 1 175 ? 1.575 6.344 -2.529 1.00 97.44 175 VAL A CA 1
ATOM 1301 C C . VAL A 1 175 ? 0.264 6.492 -3.287 1.00 97.44 175 VAL A C 1
ATOM 1303 O O . VAL A 1 175 ? -0.483 7.467 -3.143 1.00 97.44 175 VAL A O 1
ATOM 1306 N N . GLN A 1 176 ? -0.062 5.468 -4.061 1.00 97.44 176 GLN A N 1
ATOM 1307 C CA . GLN A 1 176 ? -1.416 5.209 -4.511 1.00 97.44 176 GLN A CA 1
ATOM 1308 C C . GLN A 1 176 ? -1.786 3.773 -4.164 1.00 97.44 176 GLN A C 1
ATOM 1310 O O . GLN A 1 176 ? -1.080 2.834 -4.519 1.00 97.44 176 GLN A O 1
ATOM 1315 N N . ILE A 1 177 ? -2.927 3.599 -3.497 1.00 97.25 177 ILE A N 1
ATOM 1316 C CA . ILE A 1 177 ? -3.427 2.279 -3.112 1.00 97.25 177 ILE A CA 1
ATOM 1317 C C . ILE A 1 177 ? -4.663 1.909 -3.921 1.00 97.25 177 ILE A C 1
ATOM 1319 O O . ILE A 1 177 ? -5.540 2.738 -4.182 1.00 97.25 177 ILE A O 1
ATOM 1323 N N . ARG A 1 178 ? -4.758 0.643 -4.319 1.00 96.88 178 ARG A N 1
ATOM 1324 C CA . ARG A 1 178 ? -5.916 0.093 -5.033 1.00 96.88 178 ARG A CA 1
ATOM 1325 C C . ARG A 1 178 ? -6.239 -1.290 -4.485 1.00 96.88 178 ARG A C 1
ATOM 1327 O O . ARG A 1 178 ? -5.341 -2.039 -4.107 1.00 96.88 178 ARG A O 1
ATOM 1334 N N . ARG A 1 179 ? -7.526 -1.652 -4.449 1.00 96.25 179 ARG A N 1
ATOM 1335 C CA . ARG A 1 179 ? -7.921 -3.019 -4.075 1.00 96.25 179 ARG A CA 1
ATOM 1336 C C . ARG A 1 179 ? -7.297 -4.008 -5.051 1.00 96.25 179 ARG A C 1
ATOM 1338 O O . ARG A 1 179 ? -7.366 -3.789 -6.268 1.00 96.25 179 ARG A O 1
ATOM 1345 N N . PHE A 1 180 ? -6.715 -5.072 -4.509 1.00 95.88 180 PHE A N 1
ATOM 1346 C CA . PHE A 1 180 ? -6.146 -6.137 -5.315 1.00 95.88 180 PHE A CA 1
ATOM 1347 C C . PHE A 1 180 ? -7.251 -7.041 -5.862 1.00 95.88 180 PHE A C 1
ATOM 1349 O O . PHE A 1 180 ? -8.070 -7.580 -5.121 1.00 95.88 180 PHE A O 1
ATOM 1356 N N . ASP A 1 181 ? -7.284 -7.156 -7.181 1.00 91.81 181 ASP A N 1
ATOM 1357 C CA . ASP A 1 181 ? -8.257 -7.915 -7.959 1.00 91.81 181 ASP A CA 1
ATOM 1358 C C . ASP A 1 181 ? -7.547 -8.812 -8.978 1.00 91.81 181 ASP A C 1
ATOM 1360 O O . ASP A 1 181 ? -7.771 -10.020 -9.010 1.00 91.81 181 ASP A O 1
ATOM 1364 N N . ASP A 1 182 ? -6.671 -8.228 -9.793 1.00 94.12 182 ASP A N 1
ATOM 1365 C CA . ASP A 1 182 ? -5.957 -8.922 -10.857 1.00 94.12 182 ASP A CA 1
ATOM 1366 C C . ASP A 1 182 ? -4.559 -8.321 -11.066 1.00 94.12 182 ASP A C 1
ATOM 1368 O O . ASP A 1 182 ? -4.405 -7.140 -11.387 1.00 94.12 182 ASP A O 1
ATOM 1372 N N . PHE A 1 183 ? -3.535 -9.165 -10.913 1.00 95.69 183 PHE A N 1
ATOM 1373 C CA . PHE A 1 183 ? -2.126 -8.778 -11.018 1.00 95.69 183 PHE A CA 1
ATOM 1374 C C . PHE A 1 183 ? -1.816 -8.051 -12.326 1.00 95.69 183 PHE A C 1
ATOM 1376 O O . PHE A 1 183 ? -1.365 -6.907 -12.306 1.00 95.69 183 PHE A O 1
ATOM 1383 N N . ALA A 1 184 ? -2.085 -8.681 -13.470 1.00 94.12 184 ALA A N 1
ATOM 1384 C CA . ALA A 1 184 ? -1.595 -8.148 -14.732 1.00 94.12 184 ALA A CA 1
ATOM 1385 C C . ALA A 1 184 ? -2.301 -6.842 -15.136 1.00 94.12 184 ALA A C 1
ATOM 1387 O O . ALA A 1 184 ? -1.681 -6.005 -15.782 1.00 94.12 184 ALA A 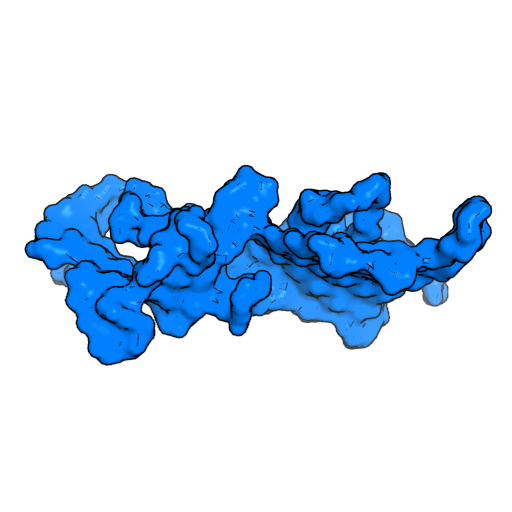O 1
ATOM 1388 N N . THR A 1 185 ? -3.543 -6.596 -14.707 1.00 92.75 185 THR A N 1
ATOM 1389 C CA . THR A 1 185 ? -4.206 -5.291 -14.889 1.00 92.75 185 THR A CA 1
ATOM 1390 C C . THR A 1 185 ? -3.483 -4.200 -14.109 1.00 92.75 185 THR A C 1
ATOM 1392 O O . THR A 1 185 ? -3.213 -3.130 -14.653 1.00 92.75 185 THR A O 1
ATOM 1395 N N . ARG A 1 186 ? -3.142 -4.464 -12.844 1.00 95.19 186 ARG A N 1
ATOM 1396 C CA . ARG A 1 186 ? -2.466 -3.493 -11.970 1.00 95.19 186 ARG A CA 1
ATOM 1397 C C . ARG A 1 186 ? -1.037 -3.230 -12.424 1.00 95.19 186 ARG A C 1
ATOM 1399 O O . ARG A 1 186 ? -0.639 -2.074 -12.522 1.00 95.19 186 ARG A O 1
ATOM 1406 N N . PHE A 1 187 ? -0.319 -4.287 -12.779 1.00 96.50 187 PHE A N 1
ATOM 1407 C CA . PHE A 1 187 ? 1.058 -4.198 -13.239 1.00 96.50 187 PHE A CA 1
ATOM 1408 C C . PHE A 1 187 ? 1.181 -3.479 -14.591 1.00 96.50 187 PHE A C 1
ATOM 1410 O O . PHE A 1 187 ? 1.989 -2.567 -14.729 1.00 96.50 187 PHE A O 1
ATOM 1417 N N . ILE A 1 188 ? 0.334 -3.809 -15.577 1.00 93.75 188 ILE A N 1
ATOM 1418 C CA . ILE A 1 188 ? 0.331 -3.122 -16.884 1.00 93.75 188 ILE A CA 1
ATOM 1419 C C . ILE A 1 188 ? -0.062 -1.655 -16.737 1.00 93.75 188 ILE A C 1
ATOM 1421 O O . ILE A 1 188 ? 0.518 -0.791 -17.395 1.00 93.75 188 ILE A O 1
ATOM 1425 N N . HIS A 1 189 ? -1.033 -1.360 -15.873 1.00 92.75 189 HIS A N 1
ATOM 1426 C CA . HIS A 1 189 ? -1.385 0.018 -15.569 1.00 92.75 189 HIS A CA 1
ATOM 1427 C C . HIS A 1 189 ? -0.155 0.779 -15.059 1.00 92.75 189 HIS A C 1
ATOM 1429 O O . HIS A 1 189 ? 0.235 1.759 -15.682 1.00 92.75 189 HIS A O 1
ATOM 1435 N N . TRP A 1 190 ? 0.517 0.275 -14.020 1.00 96.00 190 TRP A N 1
ATOM 1436 C CA . TRP A 1 190 ? 1.740 0.886 -13.493 1.00 96.00 190 TRP A CA 1
ATOM 1437 C C . TRP A 1 190 ? 2.836 1.062 -14.547 1.00 96.00 190 TRP A C 1
ATOM 1439 O O . TRP A 1 190 ? 3.321 2.177 -14.720 1.00 96.00 190 TRP A O 1
ATOM 1449 N N . LEU A 1 191 ? 3.150 0.019 -15.329 1.00 94.25 191 LEU A N 1
ATOM 1450 C CA . LEU A 1 191 ? 4.160 0.089 -16.395 1.00 94.25 191 LEU A CA 1
ATOM 1451 C C . LEU A 1 191 ? 3.920 1.260 -17.354 1.00 94.25 191 LEU A C 1
ATOM 1453 O O . LEU A 1 191 ? 4.861 1.833 -17.904 1.00 94.25 191 LEU A O 1
ATOM 1457 N N . THR A 1 192 ? 2.650 1.571 -17.604 1.00 90.88 192 THR A N 1
ATOM 1458 C CA . THR A 1 192 ? 2.236 2.456 -18.689 1.00 90.88 192 THR A CA 1
ATOM 1459 C C . THR A 1 192 ? 1.742 3.825 -18.240 1.00 90.88 192 THR A C 1
ATOM 1461 O O . THR A 1 192 ? 1.497 4.672 -19.105 1.00 90.88 192 THR A O 1
ATOM 1464 N N . SER A 1 193 ? 1.604 4.048 -16.933 1.00 90.12 193 SER A N 1
ATOM 1465 C CA . SER A 1 193 ? 1.203 5.332 -16.358 1.00 90.12 193 SER A CA 1
ATOM 1466 C C . SER A 1 193 ? 2.178 5.860 -15.315 1.00 90.12 193 SER A C 1
ATOM 1468 O O . SER A 1 193 ? 2.384 7.065 -15.311 1.00 90.12 193 SER A O 1
ATOM 1470 N N . ALA A 1 194 ? 2.727 4.992 -14.447 1.00 89.56 194 ALA A N 1
ATOM 1471 C CA . ALA A 1 194 ? 3.515 5.361 -13.265 1.00 89.56 194 ALA A CA 1
ATOM 1472 C C . ALA A 1 194 ? 2.948 6.620 -12.572 1.00 89.56 194 ALA A C 1
ATOM 1474 O O . ALA A 1 194 ? 3.614 7.653 -12.493 1.00 89.56 194 ALA A O 1
ATOM 1475 N N . GLU A 1 195 ? 1.665 6.564 -12.178 1.00 92.75 195 GLU A N 1
ATOM 1476 C CA . GLU A 1 195 ? 0.882 7.757 -11.814 1.00 92.75 195 GLU A CA 1
ATOM 1477 C C . GLU A 1 195 ? 1.527 8.551 -10.681 1.00 92.75 195 GLU A C 1
ATOM 1479 O O . GLU A 1 195 ? 1.495 9.781 -10.700 1.00 92.75 195 GLU A O 1
ATOM 1484 N N . VAL A 1 196 ? 2.112 7.856 -9.706 1.00 94.31 196 VAL A N 1
ATOM 1485 C CA . VAL A 1 196 ? 2.739 8.478 -8.547 1.00 94.31 196 VAL A CA 1
ATOM 1486 C C . VAL A 1 196 ? 4.011 9.198 -8.957 1.00 94.31 196 VAL A C 1
ATOM 1488 O O . VAL A 1 196 ? 4.137 10.389 -8.680 1.00 94.31 196 VAL A O 1
ATOM 1491 N N . LEU A 1 197 ? 4.920 8.525 -9.667 1.00 92.69 197 LEU A N 1
ATOM 1492 C CA . LEU A 1 197 ? 6.149 9.166 -10.134 1.00 92.69 197 LEU A CA 1
ATOM 1493 C C . LEU A 1 197 ? 5.836 10.361 -11.038 1.00 92.69 197 LEU A C 1
ATOM 1495 O O . LEU A 1 197 ? 6.380 11.440 -10.831 1.00 92.69 197 LEU A O 1
ATOM 1499 N N . CYS A 1 198 ? 4.915 10.206 -11.991 1.00 91.06 198 CYS A N 1
ATOM 1500 C CA . CYS A 1 198 ? 4.514 11.296 -12.877 1.00 91.06 198 CYS A CA 1
ATOM 1501 C C . CYS A 1 198 ? 3.867 12.474 -12.134 1.00 91.06 198 CYS A C 1
ATOM 1503 O O . CYS A 1 198 ? 4.026 13.609 -12.568 1.00 91.06 198 CYS A O 1
ATOM 1505 N N . ALA A 1 199 ? 3.144 12.234 -11.036 1.00 91.44 199 ALA A N 1
ATOM 1506 C CA . ALA A 1 199 ? 2.575 13.305 -10.217 1.00 91.44 199 ALA A CA 1
ATOM 1507 C C . ALA A 1 199 ? 3.629 14.033 -9.365 1.00 91.44 199 ALA A C 1
ATOM 1509 O O . ALA A 1 199 ? 3.458 15.213 -9.060 1.00 91.44 199 ALA A O 1
ATOM 1510 N N . LEU A 1 200 ? 4.694 13.334 -8.964 1.00 91.00 200 LEU A N 1
ATOM 1511 C CA . LEU A 1 200 ? 5.794 13.895 -8.177 1.00 91.00 200 LEU A CA 1
ATOM 1512 C C . LEU A 1 200 ? 6.857 14.589 -9.034 1.00 91.00 200 LEU A C 1
ATOM 1514 O O . LEU A 1 200 ? 7.578 15.435 -8.512 1.00 91.00 200 LEU A O 1
ATOM 1518 N N . TRP A 1 201 ? 6.957 14.234 -10.315 1.00 88.94 201 TRP A N 1
ATOM 1519 C CA . TRP A 1 201 ? 7.952 14.767 -11.240 1.00 88.94 201 TRP A CA 1
ATOM 1520 C C . TRP A 1 201 ? 7.733 16.265 -11.474 1.00 88.94 201 TRP A C 1
ATOM 1522 O O . TRP A 1 201 ? 6.701 16.683 -11.998 1.00 88.94 201 TRP A O 1
ATOM 1532 N N . GLN A 1 202 ? 8.705 17.080 -11.064 1.00 75.94 202 GLN A N 1
ATOM 1533 C CA . GLN A 1 202 ? 8.639 18.545 -11.126 1.00 75.94 202 GLN A CA 1
ATOM 1534 C C . GLN A 1 202 ? 9.622 19.110 -12.160 1.00 75.94 202 GLN A C 1
ATOM 1536 O O . GLN A 1 202 ? 10.377 20.030 -11.860 1.00 75.94 202 GLN A O 1
ATOM 1541 N N . ASP A 1 203 ? 9.606 18.563 -13.376 1.00 74.06 203 ASP A N 1
ATOM 1542 C CA . ASP A 1 203 ? 10.360 19.079 -14.525 1.00 74.06 203 ASP A CA 1
ATOM 1543 C C . ASP A 1 203 ? 9.425 19.335 -15.7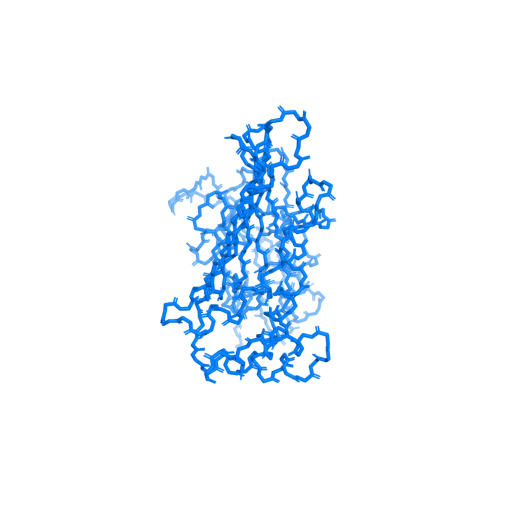20 1.00 74.06 203 ASP A C 1
ATOM 1545 O O . ASP A 1 203 ? 8.308 18.817 -15.781 1.00 74.06 203 ASP A O 1
ATOM 1549 N N . ASP A 1 204 ? 9.889 20.126 -16.686 1.00 71.50 204 ASP A N 1
ATOM 1550 C CA . ASP A 1 204 ? 9.192 20.368 -17.956 1.00 71.50 204 ASP A CA 1
ATOM 1551 C C . ASP A 1 204 ? 9.183 19.113 -18.858 1.00 71.50 204 ASP A C 1
ATOM 1553 O O . ASP A 1 204 ? 8.431 19.034 -19.837 1.00 71.50 204 ASP A O 1
ATOM 1557 N N . SER A 1 205 ? 10.024 18.124 -18.538 1.00 71.88 205 SER A N 1
ATOM 1558 C CA . SER A 1 205 ? 10.056 16.808 -19.170 1.00 71.88 205 SER A CA 1
ATOM 1559 C C . SER A 1 205 ? 9.026 15.847 -18.563 1.00 71.88 205 SER A C 1
ATOM 1561 O O . SER A 1 205 ? 8.617 15.969 -17.411 1.00 71.88 205 SER A O 1
ATOM 1563 N N . PHE A 1 206 ? 8.618 14.842 -19.341 1.00 74.31 206 PHE A N 1
ATOM 1564 C CA . PHE A 1 206 ? 7.934 13.672 -18.788 1.00 74.31 206 PHE A CA 1
ATOM 1565 C C . PHE A 1 206 ? 8.975 12.595 -18.495 1.00 74.31 206 PHE A C 1
ATOM 1567 O O . PHE A 1 206 ? 9.791 12.325 -19.383 1.00 74.31 206 PHE A O 1
ATOM 1574 N N . PRO A 1 207 ? 8.926 11.932 -17.325 1.00 77.62 207 PRO A N 1
ATOM 1575 C CA . PRO A 1 207 ? 9.857 10.854 -17.051 1.00 77.62 207 PRO A CA 1
ATOM 1576 C C . PRO A 1 207 ? 9.629 9.735 -18.068 1.00 77.62 207 PRO A C 1
ATOM 1578 O O . PRO A 1 207 ? 8.486 9.414 -18.423 1.00 77.62 207 PRO A O 1
ATOM 1581 N N . THR A 1 208 ? 10.714 9.116 -18.534 1.00 79.12 208 THR A N 1
ATOM 1582 C CA . THR A 1 208 ? 10.610 7.875 -19.304 1.00 79.12 208 THR A CA 1
ATOM 1583 C C . THR A 1 208 ? 9.756 6.882 -18.509 1.00 79.12 208 THR A C 1
ATOM 1585 O O . THR A 1 208 ? 9.935 6.713 -17.306 1.00 79.12 208 THR A O 1
ATOM 1588 N N . LEU A 1 209 ? 8.779 6.255 -19.168 1.00 84.81 209 LEU A N 1
ATOM 1589 C CA . LEU A 1 209 ? 7.883 5.305 -18.506 1.00 84.81 209 LEU A CA 1
ATOM 1590 C C . LEU A 1 209 ? 8.530 3.915 -18.385 1.00 84.81 209 LEU A C 1
ATOM 1592 O O . LEU A 1 209 ? 9.215 3.492 -19.325 1.00 84.81 209 LEU A O 1
ATOM 1596 N N . PRO A 1 210 ? 8.228 3.147 -17.319 1.00 87.75 210 PRO A N 1
ATOM 1597 C CA . PRO A 1 210 ? 8.785 1.807 -17.117 1.00 87.75 210 PRO A CA 1
ATOM 1598 C C . PRO A 1 210 ? 8.545 0.855 -18.298 1.00 87.75 210 PRO A C 1
ATOM 1600 O O . PRO A 1 210 ? 9.401 0.030 -18.620 1.00 87.75 210 PRO A O 1
ATOM 1603 N N . ALA A 1 211 ? 7.410 0.991 -18.996 1.00 88.06 211 ALA A N 1
ATOM 1604 C CA . ALA A 1 211 ? 7.067 0.155 -20.145 1.00 88.06 211 ALA A CA 1
ATOM 1605 C C . ALA A 1 211 ? 8.168 0.117 -21.221 1.00 88.06 211 ALA A C 1
ATOM 1607 O O . ALA A 1 211 ? 8.351 -0.921 -21.848 1.00 88.06 211 ALA A O 1
ATOM 1608 N N . TRP A 1 212 ? 8.933 1.197 -21.415 1.00 84.62 212 TRP A N 1
ATOM 1609 C CA . TRP A 1 212 ? 10.012 1.237 -22.411 1.00 84.62 212 TRP A CA 1
ATOM 1610 C C . TRP A 1 212 ? 11.180 0.301 -22.090 1.00 84.62 212 TRP A C 1
ATOM 1612 O O . TRP A 1 212 ? 11.861 -0.154 -23.007 1.00 84.62 212 TRP A O 1
ATOM 1622 N N . LEU A 1 213 ? 11.399 -0.006 -20.810 1.00 90.69 213 LEU A N 1
ATOM 1623 C CA . LEU A 1 213 ? 12.447 -0.922 -20.358 1.00 90.69 213 LEU A CA 1
ATOM 1624 C C . LEU A 1 213 ? 11.936 -2.342 -20.126 1.00 90.69 213 LEU A C 1
ATOM 1626 O O . LEU A 1 213 ? 12.749 -3.251 -19.996 1.00 90.69 213 LEU A O 1
ATOM 1630 N N . PHE A 1 214 ? 10.615 -2.550 -20.099 1.00 92.19 214 PHE A N 1
ATOM 1631 C CA . PHE A 1 214 ? 10.021 -3.848 -19.774 1.00 92.19 214 PHE A CA 1
ATOM 1632 C C . PHE A 1 214 ? 10.510 -4.962 -20.696 1.00 92.19 214 PHE A C 1
ATOM 1634 O O . PHE A 1 214 ? 10.927 -6.008 -20.219 1.00 92.19 214 PHE A O 1
ATOM 1641 N N . ALA A 1 215 ? 10.539 -4.715 -22.007 1.00 87.69 215 ALA A N 1
ATOM 1642 C CA . ALA A 1 215 ? 11.085 -5.665 -22.967 1.00 87.69 215 ALA A CA 1
ATOM 1643 C C . ALA A 1 215 ? 12.547 -6.020 -22.632 1.00 87.69 215 ALA A C 1
ATOM 1645 O O . ALA A 1 215 ? 12.873 -7.187 -22.436 1.00 87.69 215 ALA A O 1
ATOM 1646 N N . ALA A 1 216 ? 13.419 -5.016 -22.498 1.00 88.69 216 ALA A N 1
ATOM 1647 C CA . ALA A 1 216 ? 14.825 -5.242 -22.163 1.00 88.69 216 ALA A CA 1
ATOM 1648 C C . ALA A 1 216 ? 14.989 -6.039 -20.858 1.00 88.69 216 ALA A C 1
ATOM 1650 O O . ALA A 1 216 ? 15.763 -6.988 -20.835 1.00 88.69 216 ALA A O 1
ATOM 1651 N N . ALA A 1 217 ? 14.204 -5.713 -19.827 1.00 92.94 217 ALA A N 1
ATOM 1652 C CA . ALA A 1 217 ? 14.199 -6.439 -18.565 1.00 92.94 217 ALA A CA 1
ATOM 1653 C C . ALA A 1 217 ? 13.785 -7.902 -18.739 1.00 92.94 217 ALA A C 1
ATOM 1655 O O . ALA A 1 217 ? 14.463 -8.785 -18.244 1.00 92.94 217 ALA A O 1
ATOM 1656 N N . VAL A 1 218 ? 12.730 -8.183 -19.499 1.00 92.56 218 VAL A N 1
ATOM 1657 C CA . VAL A 1 218 ? 12.275 -9.556 -19.768 1.00 92.56 218 VAL A CA 1
ATOM 1658 C C . VAL A 1 218 ? 13.327 -10.405 -20.491 1.00 92.56 218 VAL A C 1
ATOM 1660 O O . VAL A 1 218 ? 13.409 -11.603 -20.243 1.00 92.56 218 VAL A O 1
ATOM 1663 N N . ALA A 1 219 ? 14.114 -9.812 -21.395 1.00 89.06 219 ALA A N 1
ATOM 1664 C CA . ALA A 1 219 ? 15.149 -10.542 -22.135 1.00 89.06 219 ALA A CA 1
ATOM 1665 C C . ALA A 1 219 ? 16.425 -10.802 -21.319 1.00 89.06 219 ALA A C 1
ATOM 1667 O O . ALA A 1 219 ? 17.234 -11.645 -21.710 1.00 89.06 219 ALA A O 1
ATOM 1668 N N . ASP A 1 220 ? 16.625 -10.070 -20.226 1.00 91.88 220 ASP A N 1
ATOM 1669 C CA . ASP A 1 220 ? 17.790 -10.208 -19.363 1.00 91.88 220 ASP A CA 1
ATOM 1670 C C . ASP A 1 220 ? 17.595 -11.330 -18.331 1.00 91.88 220 ASP A C 1
ATOM 1672 O O . ASP A 1 220 ? 16.508 -11.511 -17.778 1.00 91.88 220 ASP A O 1
ATOM 1676 N N . THR A 1 221 ? 18.662 -12.083 -18.046 1.00 88.12 221 THR A N 1
ATOM 1677 C CA . THR A 1 221 ? 18.607 -13.229 -17.122 1.00 88.12 221 THR A CA 1
ATOM 1678 C C . THR A 1 221 ? 18.367 -12.830 -15.672 1.00 88.12 221 THR A C 1
ATOM 1680 O O . THR A 1 221 ? 17.854 -13.644 -14.910 1.00 88.12 221 THR A O 1
ATOM 1683 N N . ASP A 1 222 ? 18.729 -11.602 -15.294 1.00 91.25 222 ASP A N 1
ATOM 1684 C CA . ASP A 1 222 ? 18.491 -11.055 -13.955 1.00 91.25 222 ASP A CA 1
ATOM 1685 C C . ASP A 1 222 ? 17.224 -10.182 -13.919 1.00 91.25 222 ASP A C 1
ATOM 1687 O O . ASP A 1 222 ? 16.992 -9.457 -12.949 1.00 91.25 222 ASP A O 1
ATOM 1691 N N . HIS A 1 223 ? 16.425 -10.227 -14.988 1.00 93.88 223 HIS A N 1
ATOM 1692 C CA . HIS A 1 223 ? 15.225 -9.435 -15.212 1.00 93.88 223 HIS A CA 1
ATOM 1693 C C . HIS A 1 223 ? 15.417 -7.918 -15.062 1.00 93.88 223 HIS A C 1
ATOM 1695 O O . HIS A 1 223 ? 14.590 -7.215 -14.462 1.00 93.88 223 HIS A O 1
ATOM 1701 N N . LYS A 1 224 ? 16.524 -7.402 -15.612 1.00 94.94 224 LYS A N 1
ATOM 1702 C CA . LYS A 1 224 ? 16.908 -5.987 -15.532 1.00 94.94 224 LYS A CA 1
ATOM 1703 C C . LYS A 1 224 ? 17.030 -5.334 -16.898 1.00 94.94 224 LYS A C 1
ATOM 1705 O O . LYS A 1 224 ? 17.744 -5.798 -17.778 1.00 94.94 224 LYS A O 1
ATOM 1710 N N . GLY A 1 225 ? 16.348 -4.208 -17.062 1.00 92.31 225 GLY A N 1
ATOM 1711 C CA . GLY A 1 225 ? 16.440 -3.359 -18.244 1.00 92.31 225 GLY A CA 1
ATOM 1712 C C . GLY A 1 225 ? 17.052 -2.022 -17.867 1.00 92.31 225 GLY A C 1
ATOM 1713 O O . GLY A 1 225 ? 16.698 -1.453 -16.838 1.00 92.31 225 GLY A O 1
ATOM 1714 N N . SER A 1 226 ? 17.949 -1.491 -18.690 1.00 92.56 226 SER A N 1
ATOM 1715 C CA . SER A 1 226 ? 18.479 -0.143 -18.503 1.00 92.56 226 SER A CA 1
ATOM 1716 C C . SER A 1 226 ? 18.645 0.580 -19.830 1.00 92.56 226 SER A C 1
ATOM 1718 O O . SER A 1 226 ? 18.802 -0.030 -20.891 1.00 92.56 226 SER A O 1
ATOM 1720 N N . ARG A 1 227 ? 18.584 1.906 -19.771 1.00 89.88 227 ARG A N 1
ATOM 1721 C CA . ARG A 1 227 ? 18.828 2.793 -20.902 1.00 89.88 227 ARG A CA 1
ATOM 1722 C C . ARG A 1 227 ? 19.651 3.972 -20.423 1.00 89.88 227 ARG A C 1
ATOM 1724 O O . ARG A 1 227 ? 19.352 4.566 -19.395 1.00 89.88 227 ARG A O 1
ATOM 1731 N N . HIS A 1 228 ? 20.660 4.315 -21.209 1.00 88.31 228 HIS A N 1
ATOM 1732 C CA . HIS A 1 228 ? 21.448 5.520 -21.022 1.00 88.31 228 HIS A CA 1
ATOM 1733 C C . HIS A 1 228 ? 21.345 6.369 -22.285 1.00 88.31 228 HIS A C 1
ATOM 1735 O O . HIS A 1 228 ? 21.652 5.899 -23.386 1.00 88.31 228 HIS A O 1
ATOM 1741 N N . ILE A 1 229 ? 20.876 7.601 -22.132 1.00 83.94 229 ILE A N 1
ATOM 1742 C CA . ILE A 1 229 ? 20.904 8.625 -23.169 1.00 83.94 229 ILE A CA 1
ATOM 1743 C C . ILE A 1 229 ? 22.111 9.496 -22.850 1.00 83.94 229 ILE A C 1
ATOM 1745 O O . ILE A 1 229 ? 22.156 10.167 -21.819 1.00 83.94 229 ILE A O 1
ATOM 1749 N N . GLY A 1 230 ? 23.119 9.390 -23.716 1.00 73.75 230 GLY A N 1
ATOM 1750 C CA . GLY A 1 230 ? 24.377 10.102 -23.552 1.00 73.75 230 GLY A CA 1
ATOM 1751 C C . GLY A 1 230 ? 24.233 11.619 -23.724 1.00 73.75 230 GLY A C 1
ATOM 1752 O O . GLY A 1 230 ? 23.157 12.093 -24.082 1.00 73.75 230 GLY A O 1
ATOM 1753 N N . PRO A 1 231 ? 25.342 12.350 -23.521 1.00 69.88 231 PRO A N 1
ATOM 1754 C CA . PRO A 1 231 ? 25.421 13.802 -23.618 1.00 69.88 231 PRO A CA 1
ATOM 1755 C C . PRO A 1 231 ? 24.676 14.386 -24.814 1.00 69.88 231 PRO A C 1
ATOM 1757 O O . PRO A 1 231 ? 25.105 14.180 -25.954 1.00 69.88 231 PRO A O 1
ATOM 1760 N N . ASP A 1 232 ? 23.620 15.156 -24.565 1.00 63.34 232 ASP A N 1
ATOM 1761 C CA . ASP A 1 232 ? 23.141 16.091 -25.577 1.00 63.34 232 ASP A CA 1
ATOM 1762 C C . ASP A 1 232 ? 23.990 17.366 -25.491 1.00 63.34 232 ASP A C 1
ATOM 1764 O O . ASP A 1 232 ? 23.908 18.127 -24.528 1.00 63.34 232 ASP A O 1
ATOM 1768 N N . ASN A 1 233 ? 24.885 17.546 -26.467 1.00 58.12 233 ASN A N 1
ATOM 1769 C CA . ASN A 1 233 ? 25.802 18.690 -26.535 1.00 58.12 233 ASN A CA 1
ATOM 1770 C C . ASN A 1 233 ? 25.144 19.935 -27.153 1.00 58.12 233 ASN A C 1
ATOM 1772 O O . ASN A 1 233 ? 25.832 20.935 -27.364 1.00 58.12 233 ASN A O 1
ATOM 1776 N N . ASP A 1 234 ? 23.848 19.883 -27.465 1.00 55.47 234 ASP A N 1
ATOM 1777 C CA . ASP A 1 234 ? 23.127 20.984 -28.108 1.00 55.47 234 ASP A CA 1
ATOM 1778 C C . ASP A 1 234 ? 22.709 22.097 -27.119 1.00 55.47 234 ASP A C 1
ATOM 1780 O O . ASP A 1 234 ? 22.060 23.069 -27.512 1.00 55.47 234 ASP A O 1
ATOM 1784 N N . ALA A 1 235 ? 23.103 22.008 -25.841 1.00 56.72 235 ALA A N 1
ATOM 1785 C CA . ALA A 1 235 ? 22.921 23.090 -24.879 1.00 56.72 235 ALA A CA 1
ATOM 1786 C C . ALA A 1 235 ? 23.919 24.237 -25.137 1.00 56.72 235 ALA A C 1
ATOM 1788 O O . ALA A 1 235 ? 25.134 24.098 -24.973 1.00 56.72 235 ALA A O 1
ATOM 1789 N N . ASP A 1 236 ? 23.384 25.408 -25.494 1.00 57.97 236 ASP A N 1
ATOM 1790 C CA . ASP A 1 236 ? 24.126 26.646 -25.804 1.00 57.97 236 ASP A CA 1
ATOM 1791 C C . ASP A 1 236 ? 25.010 27.165 -24.639 1.00 57.97 236 ASP A C 1
ATOM 1793 O O . ASP A 1 236 ? 25.825 28.072 -24.831 1.00 57.97 236 ASP A O 1
ATOM 1797 N N . ASP A 1 237 ? 24.874 26.611 -23.429 1.00 62.44 237 ASP A N 1
ATOM 1798 C CA . ASP A 1 237 ? 25.631 26.986 -22.226 1.00 62.44 237 ASP A CA 1
ATOM 1799 C C . ASP A 1 237 ? 26.760 26.004 -21.845 1.00 62.44 237 ASP A C 1
ATOM 1801 O O . ASP A 1 237 ? 27.487 26.248 -20.878 1.00 62.44 237 ASP A O 1
ATOM 1805 N N . GLY A 1 238 ? 26.955 24.927 -22.617 1.00 59.44 238 GLY A N 1
ATOM 1806 C CA . GLY A 1 238 ? 27.981 23.912 -22.363 1.00 59.44 238 GLY A CA 1
ATOM 1807 C C . GLY A 1 238 ? 27.645 22.926 -21.240 1.00 59.44 238 GLY A C 1
ATOM 1808 O O . GLY A 1 238 ? 28.528 22.170 -20.825 1.00 59.44 238 GLY A O 1
ATOM 1809 N N . THR A 1 239 ? 26.405 22.917 -20.745 1.00 63.00 239 THR A N 1
ATOM 1810 C CA . THR A 1 239 ? 25.924 21.892 -19.816 1.00 63.00 239 THR A CA 1
ATOM 1811 C C . THR A 1 239 ? 25.539 20.621 -20.571 1.00 63.00 239 THR A C 1
ATOM 1813 O O . THR A 1 239 ? 24.919 20.652 -21.627 1.00 63.00 239 THR A O 1
ATOM 1816 N N . VAL A 1 240 ? 25.955 19.468 -20.050 1.00 70.44 240 VAL A N 1
ATOM 1817 C CA . VAL A 1 240 ? 25.729 18.171 -20.694 1.00 70.44 240 VAL A CA 1
ATOM 1818 C C . VAL A 1 240 ? 24.586 17.462 -19.987 1.00 70.44 240 VAL A C 1
ATOM 1820 O O . VAL A 1 240 ? 24.782 16.936 -18.890 1.00 70.44 240 VAL A O 1
ATOM 1823 N N . ARG A 1 241 ? 23.401 17.453 -20.604 1.00 80.12 241 ARG A N 1
ATOM 1824 C CA . ARG A 1 241 ? 22.258 16.700 -20.078 1.00 80.12 241 ARG A CA 1
ATOM 1825 C C . ARG A 1 241 ? 22.436 15.228 -20.417 1.00 80.12 241 ARG A C 1
ATOM 1827 O O . ARG A 1 241 ? 22.794 14.885 -21.546 1.00 80.12 241 ARG A O 1
ATOM 1834 N N . TRP A 1 242 ? 22.173 14.372 -19.444 1.00 84.00 242 TRP A N 1
ATOM 1835 C CA . TRP A 1 242 ? 22.137 12.927 -19.614 1.00 84.00 242 TRP A CA 1
ATOM 1836 C C . TRP A 1 242 ? 20.919 12.359 -18.889 1.00 84.00 242 TRP A C 1
ATOM 1838 O O . TRP A 1 242 ? 20.427 12.944 -17.926 1.00 84.00 242 TRP A O 1
ATOM 1848 N N . GLU A 1 243 ? 20.450 11.204 -19.354 1.00 89.00 243 GLU A N 1
ATOM 1849 C CA . GLU A 1 243 ? 19.372 10.456 -18.706 1.00 89.00 243 GLU A CA 1
ATOM 1850 C C . GLU A 1 243 ? 19.810 9.003 -18.535 1.00 89.00 243 GLU A C 1
ATOM 1852 O O . GLU A 1 243 ? 20.276 8.361 -19.484 1.00 89.00 243 GLU A O 1
ATOM 1857 N N . THR A 1 244 ? 19.632 8.461 -17.336 1.00 91.06 244 THR A N 1
ATOM 1858 C CA . THR A 1 244 ? 19.766 7.029 -17.074 1.00 91.06 244 THR A CA 1
ATOM 1859 C C . THR A 1 244 ? 18.474 6.511 -16.469 1.00 91.06 244 THR A C 1
ATOM 1861 O O . THR A 1 244 ? 18.006 7.024 -15.462 1.00 91.06 244 THR A O 1
ATOM 1864 N N . SER A 1 245 ? 17.903 5.467 -17.059 1.00 93.88 245 SER A N 1
ATOM 1865 C CA . SER A 1 245 ? 16.729 4.783 -16.519 1.00 93.88 245 SER A CA 1
ATOM 1866 C C . SER A 1 245 ? 16.991 3.291 -16.364 1.00 93.88 245 SER A C 1
ATOM 1868 O O . SER A 1 245 ? 17.724 2.681 -17.147 1.00 93.88 245 SER A O 1
ATOM 1870 N N . SER A 1 246 ? 16.411 2.694 -15.327 1.00 96.12 246 SER A N 1
ATOM 1871 C CA . SER A 1 246 ? 16.542 1.270 -15.026 1.00 96.12 246 SER A CA 1
ATOM 1872 C C . SER A 1 246 ? 15.244 0.693 -14.468 1.00 96.12 246 SER A C 1
ATOM 1874 O O . SER A 1 246 ? 14.525 1.357 -13.728 1.00 96.12 246 SER A O 1
ATOM 1876 N N . LEU A 1 247 ? 14.944 -0.548 -14.839 1.00 97.56 247 LEU A N 1
ATOM 1877 C CA . LEU A 1 247 ? 13.798 -1.329 -14.390 1.00 97.56 247 LEU A CA 1
ATOM 1878 C C . LEU A 1 247 ? 14.304 -2.686 -13.911 1.00 97.56 247 LEU A C 1
ATOM 1880 O O . LEU A 1 247 ? 15.027 -3.359 -14.643 1.00 97.56 247 LEU A O 1
ATOM 1884 N N . SER A 1 248 ? 13.899 -3.093 -12.714 1.00 98.00 248 SER A N 1
ATOM 1885 C CA . SER A 1 248 ? 14.111 -4.445 -12.189 1.00 98.00 248 SER A CA 1
ATOM 1886 C C . SER A 1 248 ? 12.759 -5.105 -11.944 1.00 98.00 248 SER A C 1
ATOM 1888 O O . SER A 1 248 ? 11.870 -4.468 -11.376 1.00 98.00 248 SER A O 1
ATOM 1890 N N . LEU A 1 249 ? 12.603 -6.358 -12.368 1.00 97.81 249 LEU A N 1
ATOM 1891 C CA . LEU A 1 249 ? 11.399 -7.156 -12.129 1.00 97.81 249 LEU A CA 1
ATOM 1892 C C 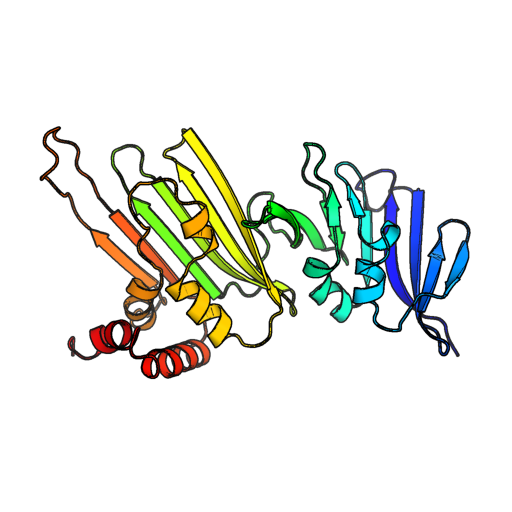. LEU A 1 249 ? 11.690 -8.224 -11.073 1.00 97.81 249 LEU A C 1
ATOM 1894 O O . LEU A 1 249 ? 12.695 -8.923 -11.165 1.00 97.81 249 LEU A O 1
ATOM 1898 N N . ASP A 1 250 ? 10.785 -8.378 -10.113 1.00 97.31 250 ASP A N 1
ATOM 1899 C CA . ASP A 1 250 ? 10.765 -9.495 -9.164 1.00 97.31 250 ASP A CA 1
ATOM 1900 C C . ASP A 1 250 ? 9.501 -10.326 -9.421 1.00 97.31 250 ASP A C 1
ATOM 1902 O O . ASP A 1 250 ? 8.520 -10.324 -8.674 1.00 97.31 250 ASP A O 1
ATOM 1906 N N . LEU A 1 251 ? 9.482 -10.953 -10.598 1.00 96.38 251 LEU A N 1
ATOM 1907 C CA . LEU A 1 251 ? 8.363 -11.727 -11.123 1.00 96.38 251 LEU A CA 1
ATOM 1908 C C . LEU A 1 251 ? 8.848 -13.108 -11.546 1.00 96.38 251 LEU A C 1
ATOM 1910 O O . LEU A 1 251 ? 9.964 -13.259 -12.031 1.00 96.38 251 LEU A O 1
ATOM 1914 N N . SER A 1 252 ? 7.982 -14.113 -11.418 1.00 95.50 252 SER A N 1
ATOM 1915 C CA . SER A 1 252 ? 8.224 -15.407 -12.052 1.00 95.50 252 SER A CA 1
ATOM 1916 C C . SER A 1 252 ? 8.003 -15.333 -13.565 1.00 95.50 252 SER A C 1
ATOM 1918 O O . SER A 1 252 ? 7.203 -14.520 -14.042 1.00 95.50 252 SER A O 1
ATOM 1920 N N . ASP A 1 253 ? 8.620 -16.259 -14.301 1.00 93.69 253 ASP A N 1
ATOM 1921 C CA . ASP A 1 253 ? 8.435 -16.407 -15.751 1.00 93.69 253 ASP A CA 1
ATOM 1922 C C . ASP A 1 253 ? 6.947 -16.482 -16.143 1.00 93.69 253 ASP A C 1
ATOM 1924 O O . ASP A 1 253 ? 6.510 -15.779 -17.049 1.00 93.69 253 ASP A O 1
ATOM 1928 N N . ASP A 1 254 ? 6.129 -17.234 -15.395 1.00 95.50 254 ASP A N 1
ATOM 1929 C CA . ASP A 1 254 ? 4.680 -17.343 -15.639 1.00 95.50 254 ASP A CA 1
ATOM 1930 C C . ASP A 1 254 ? 3.956 -15.980 -15.584 1.00 95.50 254 ASP A C 1
ATOM 1932 O O . ASP A 1 254 ? 3.038 -15.708 -16.366 1.00 95.50 254 ASP A O 1
ATOM 1936 N N . LEU A 1 255 ? 4.344 -15.106 -14.647 1.00 96.12 255 LEU A N 1
ATOM 1937 C CA . LEU A 1 255 ? 3.757 -13.769 -14.516 1.00 96.12 255 LEU A CA 1
ATOM 1938 C C . LEU A 1 255 ? 4.260 -12.834 -15.617 1.00 96.12 255 LEU A C 1
ATOM 1940 O O . LEU A 1 255 ? 3.481 -12.022 -16.126 1.00 96.12 255 LEU A O 1
ATOM 1944 N N . ILE A 1 256 ? 5.524 -12.971 -16.017 1.00 94.62 256 ILE A N 1
ATOM 1945 C CA . ILE A 1 256 ? 6.101 -12.253 -17.155 1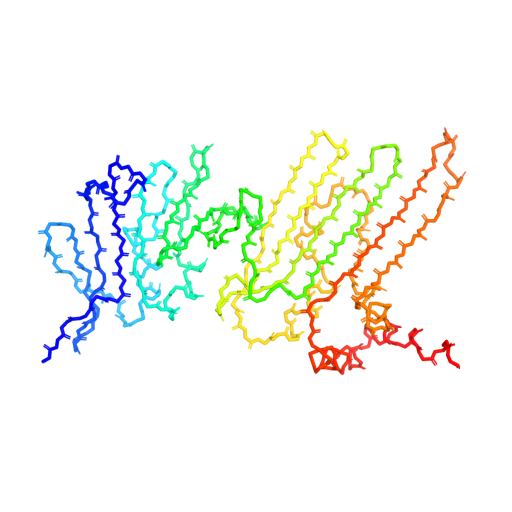.00 94.62 256 ILE A CA 1
ATOM 1946 C C . ILE A 1 256 ? 5.363 -12.629 -18.447 1.00 94.62 256 ILE A C 1
ATOM 1948 O O . ILE A 1 256 ? 4.888 -11.741 -19.161 1.00 94.62 256 ILE A O 1
ATOM 1952 N N . GLU A 1 257 ? 5.182 -13.923 -18.721 1.00 92.69 257 GLU A N 1
ATOM 1953 C CA . GLU A 1 257 ? 4.443 -14.418 -19.887 1.00 92.69 257 GLU A CA 1
ATOM 1954 C C . GLU A 1 257 ? 2.998 -13.907 -19.905 1.00 92.69 257 GLU A C 1
ATOM 1956 O O . GLU A 1 257 ? 2.503 -13.462 -20.946 1.00 92.69 257 GLU A O 1
ATOM 1961 N N . LEU A 1 258 ? 2.326 -13.893 -18.748 1.00 94.44 258 LEU A N 1
ATOM 1962 C CA . LEU A 1 258 ? 0.979 -13.339 -18.614 1.00 94.44 258 LEU A CA 1
ATOM 1963 C C . LEU A 1 258 ? 0.926 -11.849 -18.995 1.00 94.44 258 LEU A C 1
ATOM 1965 O O . LEU A 1 258 ? 0.002 -11.423 -19.698 1.00 94.44 258 LEU A O 1
ATOM 1969 N N . VAL A 1 259 ? 1.896 -11.051 -18.542 1.00 93.94 259 VAL A N 1
ATOM 1970 C CA . VAL A 1 259 ? 1.975 -9.615 -18.854 1.00 93.94 259 VAL A CA 1
ATOM 1971 C C . VAL A 1 259 ? 2.265 -9.400 -20.340 1.00 93.94 259 VAL A C 1
ATOM 1973 O O . VAL A 1 259 ? 1.557 -8.621 -20.985 1.00 93.94 259 VAL A O 1
ATOM 1976 N N . LEU A 1 260 ? 3.230 -10.125 -20.915 1.00 91.19 260 LEU A N 1
ATOM 1977 C CA . LEU A 1 260 ? 3.553 -10.070 -22.347 1.00 91.19 260 LEU A CA 1
ATOM 1978 C C . LEU A 1 260 ? 2.344 -10.426 -23.215 1.00 91.19 260 LEU A C 1
ATOM 1980 O O . LEU A 1 260 ? 2.025 -9.701 -24.162 1.00 91.19 260 LEU A O 1
ATOM 1984 N N . ALA A 1 261 ? 1.634 -11.504 -22.870 1.00 90.44 261 ALA A N 1
ATOM 1985 C CA . ALA A 1 261 ? 0.442 -11.934 -23.586 1.00 90.44 261 ALA A CA 1
ATOM 1986 C C . ALA A 1 261 ? -0.615 -10.823 -23.610 1.00 90.44 261 ALA A C 1
ATOM 1988 O O . ALA A 1 261 ? -1.160 -10.517 -24.671 1.00 90.44 261 ALA A O 1
ATOM 1989 N N . ARG A 1 262 ? -0.858 -10.146 -22.482 1.00 89.12 262 ARG A N 1
ATOM 1990 C CA . ARG A 1 262 ? -1.817 -9.033 -22.424 1.00 89.12 262 ARG A CA 1
ATOM 1991 C C . ARG A 1 262 ? -1.339 -7.792 -23.174 1.00 89.12 262 ARG A C 1
ATOM 1993 O O . ARG A 1 262 ? -2.114 -7.242 -23.956 1.00 89.12 262 ARG A O 1
ATOM 2000 N N . LEU A 1 263 ? -0.078 -7.386 -23.024 1.00 87.00 263 LEU A N 1
ATOM 2001 C CA . LEU A 1 263 ? 0.488 -6.249 -23.764 1.00 87.00 263 LEU A CA 1
ATOM 2002 C C . LEU A 1 263 ? 0.448 -6.466 -25.284 1.00 87.00 263 LEU A C 1
ATOM 2004 O O . LEU A 1 263 ? 0.194 -5.524 -26.032 1.00 87.00 263 LEU A O 1
ATOM 2008 N N . SER A 1 264 ? 0.620 -7.707 -25.751 1.00 82.81 264 SER A N 1
ATOM 2009 C CA . SER A 1 264 ? 0.544 -8.051 -27.178 1.00 82.81 264 SER A CA 1
ATOM 2010 C C . SER A 1 264 ? -0.849 -7.855 -27.796 1.00 82.81 264 SER A C 1
ATOM 2012 O O . SER A 1 264 ? -0.975 -7.767 -29.019 1.00 82.81 264 SER A O 1
ATOM 2014 N N . THR A 1 265 ? -1.893 -7.759 -26.967 1.00 81.62 265 THR A N 1
ATOM 2015 C CA . THR A 1 265 ? -3.269 -7.513 -27.421 1.00 81.62 265 THR A CA 1
ATOM 2016 C C . THR A 1 265 ? -3.635 -6.032 -27.490 1.00 81.62 265 THR A C 1
ATOM 2018 O O . THR A 1 265 ? -4.613 -5.695 -28.157 1.00 81.62 265 THR A O 1
ATOM 2021 N N . ASP A 1 266 ? -2.851 -5.145 -26.865 1.00 72.62 266 ASP A N 1
ATOM 2022 C CA . ASP A 1 266 ? -3.096 -3.702 -26.874 1.00 72.62 266 ASP A CA 1
ATOM 2023 C C . ASP A 1 266 ? -2.270 -3.010 -27.979 1.00 72.62 266 ASP A C 1
ATOM 2025 O O . ASP A 1 266 ? -1.040 -2.917 -27.876 1.00 72.62 266 ASP A O 1
ATOM 2029 N N . PRO A 1 267 ? -2.912 -2.460 -29.032 1.00 70.50 267 PRO A N 1
ATOM 2030 C CA . PRO A 1 267 ? -2.221 -1.792 -30.135 1.00 70.50 267 PRO A CA 1
ATOM 2031 C C . PRO A 1 267 ? -1.269 -0.671 -29.702 1.00 70.50 267 PRO A C 1
ATOM 2033 O O . PRO A 1 267 ? -0.305 -0.396 -30.421 1.00 70.50 267 PRO A O 1
ATOM 2036 N N . LYS A 1 268 ? -1.517 -0.033 -28.549 1.00 65.62 268 LYS A N 1
ATOM 2037 C CA . LYS A 1 268 ? -0.684 1.046 -28.005 1.00 65.62 268 LYS A CA 1
ATOM 2038 C C . LYS A 1 268 ? 0.691 0.547 -27.551 1.00 65.62 268 LYS A C 1
ATOM 2040 O O . LYS A 1 268 ? 1.665 1.288 -27.660 1.00 65.62 268 LYS A O 1
ATOM 2045 N N . TYR A 1 269 ? 0.784 -0.704 -27.100 1.00 67.38 269 TYR A N 1
ATOM 2046 C CA . TYR A 1 269 ? 1.997 -1.272 -26.497 1.00 67.38 269 TYR A CA 1
ATOM 2047 C C . TYR A 1 269 ? 2.603 -2.424 -27.307 1.00 67.38 269 TYR A C 1
ATOM 2049 O O . TYR A 1 269 ? 3.725 -2.846 -27.042 1.00 67.38 269 TYR A O 1
ATOM 2057 N N . VAL A 1 270 ? 1.933 -2.869 -28.373 1.00 69.50 270 VAL A N 1
ATOM 2058 C CA . VAL A 1 270 ? 2.456 -3.864 -29.324 1.00 69.50 270 VAL A CA 1
ATOM 2059 C C . VAL A 1 270 ? 3.844 -3.502 -29.873 1.00 69.50 270 VAL A C 1
ATOM 2061 O O . VAL A 1 270 ? 4.640 -4.400 -30.134 1.00 69.50 270 VAL A O 1
ATOM 2064 N N . GLN A 1 271 ? 4.168 -2.216 -30.042 1.00 66.44 271 GLN A N 1
ATOM 2065 C CA . GLN A 1 271 ? 5.505 -1.797 -30.493 1.00 66.44 271 GLN A CA 1
ATOM 2066 C C . GLN A 1 271 ? 6.589 -2.034 -29.432 1.00 66.44 271 GLN A C 1
ATOM 2068 O O . GLN A 1 271 ? 7.700 -2.432 -29.774 1.00 66.44 271 GLN A O 1
ATOM 2073 N N . ILE A 1 272 ? 6.249 -1.879 -28.149 1.00 64.19 272 ILE A N 1
ATOM 2074 C CA . ILE A 1 272 ? 7.157 -2.160 -27.029 1.00 64.19 272 ILE A CA 1
ATOM 2075 C C . ILE A 1 272 ? 7.542 -3.645 -27.040 1.00 64.19 272 ILE A C 1
ATOM 2077 O O . ILE A 1 272 ? 8.717 -3.979 -26.944 1.00 64.19 272 ILE A O 1
ATOM 2081 N N . VAL A 1 273 ? 6.569 -4.531 -27.277 1.00 62.69 273 VAL A N 1
ATOM 2082 C CA . VAL A 1 273 ? 6.791 -5.986 -27.361 1.00 62.69 273 VAL A CA 1
ATOM 2083 C C . VAL A 1 273 ? 7.531 -6.387 -28.650 1.00 62.69 273 VAL A C 1
ATOM 2085 O O . VAL A 1 273 ? 8.418 -7.236 -28.624 1.00 62.69 273 VAL A O 1
ATOM 2088 N N . LYS A 1 274 ? 7.216 -5.764 -29.796 1.00 61.72 274 LYS A N 1
ATOM 2089 C CA . LYS A 1 274 ? 7.812 -6.103 -31.108 1.00 61.72 274 LYS A CA 1
ATOM 2090 C C . LYS A 1 274 ? 9.274 -5.697 -31.271 1.00 61.72 274 LYS A C 1
ATOM 2092 O O . LYS A 1 274 ? 9.961 -6.290 -32.099 1.00 61.72 274 LYS A O 1
ATOM 2097 N N . SER A 1 275 ? 9.752 -4.738 -30.481 1.00 54.28 275 SER A N 1
ATOM 2098 C CA . SER A 1 275 ? 11.163 -4.322 -30.465 1.00 54.28 275 SER A CA 1
ATOM 2099 C C . SER A 1 275 ? 12.124 -5.480 -30.149 1.00 54.28 275 SER A C 1
ATOM 2101 O O . SER A 1 275 ? 13.305 -5.388 -30.459 1.00 54.28 275 SER A O 1
ATOM 2103 N N . GLN A 1 276 ? 11.623 -6.583 -29.578 1.00 49.41 276 GLN A N 1
ATOM 2104 C CA . GLN A 1 276 ? 12.410 -7.778 -29.264 1.00 49.41 276 GLN A CA 1
ATOM 2105 C C . GLN A 1 276 ? 12.577 -8.755 -30.428 1.00 49.41 276 GLN A C 1
ATOM 2107 O O . GLN A 1 276 ? 13.553 -9.489 -30.470 1.00 49.41 276 GLN A O 1
ATOM 2112 N N . THR A 1 277 ? 11.654 -8.784 -31.392 1.00 41.66 277 THR A N 1
ATOM 2113 C CA . THR A 1 277 ? 11.641 -9.843 -32.422 1.00 41.66 277 THR A CA 1
ATOM 2114 C C . THR A 1 277 ? 12.537 -9.536 -33.629 1.00 41.66 277 THR A C 1
ATOM 2116 O O . THR A 1 277 ? 12.555 -10.305 -34.583 1.00 41.66 277 THR A O 1
ATOM 2119 N N . GLN A 1 278 ? 13.245 -8.401 -33.638 1.00 32.88 278 GLN A N 1
ATOM 2120 C CA . GLN A 1 278 ? 14.129 -7.991 -34.741 1.00 32.88 278 GLN A CA 1
ATOM 2121 C C . GLN A 1 278 ? 15.627 -8.025 -34.394 1.00 32.88 278 GLN A C 1
ATOM 2123 O O . GLN A 1 278 ? 16.433 -7.593 -35.216 1.00 32.88 278 GLN A O 1
ATOM 2128 N N . ALA A 1 279 ? 16.003 -8.529 -33.214 1.00 35.22 279 ALA A N 1
ATOM 2129 C CA . ALA A 1 279 ? 17.400 -8.637 -32.782 1.00 35.22 279 ALA A CA 1
ATOM 2130 C C . ALA A 1 279 ? 17.989 -10.065 -32.854 1.00 35.22 279 ALA A C 1
ATOM 2132 O O . ALA A 1 279 ? 19.143 -10.235 -32.468 1.00 35.22 279 ALA A O 1
ATOM 2133 N N . ASP A 1 280 ? 17.239 -11.037 -33.393 1.00 34.34 280 ASP A N 1
ATOM 2134 C CA . ASP A 1 280 ? 17.703 -12.407 -33.687 1.00 34.34 280 ASP A CA 1
ATOM 2135 C C . ASP A 1 280 ? 17.935 -12.637 -35.191 1.00 34.34 280 ASP A C 1
ATOM 2137 O O . ASP A 1 280 ? 17.031 -12.307 -36.001 1.00 34.34 280 ASP A O 1
#

Foldseek 3Di:
DDKAFAKKKWWFPDQDPPTDTDWIWTWIQDPVAIWIQTRVRDTDHFDDHDPLVRLQVDCVNAEFEPPTNMEMEHDLVNVQCNQVRHFYDCPPDWGWYHYNNFTWTWFAALVGGTTIFGPPDPADQDFVVWFKKKWKWKDFPQTKIKIWTWHRSGPFKIKIKIKIDPSPPDIDIGIDIDTDDDDLVVVVCCQPCVPRRQSRDDDPDGPDGNLLQQQVLLVDPQSKGKDKDFFPCPPPVRTTIIMIMMMGGPDDPVVSVVNLVVLCPDPVSVVSSVVPVPPD

Nearest PDB structures (foldseek):
  2lme-assembly1_A  TM=5.549E-01  e=5.753E-01  Yersinia enterocolitica subsp. enterocolitica 8081
  4rlc-assembly1_A  TM=3.006E-01  e=1.465E-01  Pseudomonas aeruginosa
  9fdg-assembly1_A  TM=6.835E-01  e=7.914E+00  synthetic construct
  2eoc-assembly1_A  TM=4.282E-01  e=2.837E+00  Homo sapiens

pLDDT: mean 89.75, std 11.96, range [32.88, 98.56]

Radius of gyration: 22.72 Å; Cα contacts (8 Å, |Δi|>4): 601; chains: 1; bounding box: 55×46×65 Å

Sequence (280 aa):
MGATVVYEIASYDGPHNDARLLERVQLVSTDAGLLLRAADGSETPCAGSDVVAVVAATPSLREIRAGDNLRITCTPEVAAQLPFALNPKSDGEDPYVEVNGDEWMAYPTIAGGDVMLPTVDDLEPLMTPCWASYRIEDGYDNPLLGETSIGLATPGAVVEYGWHDYGGISYARAVQIRRFDDFATRFIHWLTSAEVLCALWQDDSFPTLPAWLFAAAVADTDHKGSRHIGPDNDADDGTVRWETSSLSLDLSDDLIELVLARLSTDPKYVQIVKSQTQAD

Organism: Mycolicibacter sinensis (strain JDM601) (NCBI:txid875328)

Mean predicted aligned error: 6.22 Å